Protein AF-A0A7S4UIA7-F1 (afdb_monomer_lite)

pLDDT: mean 85.32, std 12.89, range [36.16, 96.5]

Foldseek 3Di:
DDDDDPDDDPDPDAFAEWAFKDWPPAADEAQAKDWIDIDTPDPPKWKFKDFPPDADDPPRGDTDDGTDIDHAQDWTKMWMWIDDPRHHTYDIDIGIYGHYHDPVVVVVVVVVVVVLVVVLVVLVVVCVVVVQQLVSLLVNLVSCCPPVVNLVSSLVSLVSSCVSPVVPLSSLQVNLVSCCPPVVNNVVSVVSNVD

Secondary structure (DSSP, 8-state):
-------------PPPBPPPPEEESPSEEESS-EEEEEE-SSTTPEEEEESSSSPP-SSSSEEP-S-EEE-SSEEEEEEEEEE-TTSBPPPPEEEEEEEPPPHHHHHHHHHHHHHHHHHHHHHHHHHHH-TT-HHHHHHHHHHIIIII--HHHHHHHHHHHHHH-TT-HHHHHHHHHHHHHTS--HHHHHHHHT-

Structure (mmCIF, N/CA/C/O backbone):
data_AF-A0A7S4UIA7-F1
#
_entry.id   AF-A0A7S4UIA7-F1
#
loop_
_atom_site.group_PDB
_atom_site.id
_atom_site.type_symbol
_atom_site.label_atom_id
_atom_site.label_alt_id
_atom_site.label_comp_id
_atom_site.label_asym_id
_atom_site.label_entity_id
_atom_site.label_seq_id
_atom_site.pdbx_PDB_ins_code
_atom_site.Cartn_x
_atom_site.Cartn_y
_atom_site.Cartn_z
_atom_site.occupancy
_atom_site.B_iso_or_equiv
_atom_site.auth_seq_id
_atom_site.auth_comp_id
_atom_site.auth_asym_id
_atom_site.auth_atom_id
_atom_site.pdbx_PDB_model_num
ATOM 1 N N . TRP A 1 1 ? 60.585 11.575 -58.986 1.00 39.16 1 TRP A N 1
ATOM 2 C CA . TRP A 1 1 ? 60.033 10.839 -57.836 1.00 39.16 1 TRP A CA 1
ATOM 3 C C . TRP A 1 1 ? 58.848 11.613 -57.286 1.00 39.16 1 TRP A C 1
ATOM 5 O O . TRP A 1 1 ? 59.046 12.593 -56.585 1.00 39.16 1 TRP A O 1
ATOM 15 N N . VAL A 1 2 ? 57.629 11.246 -57.687 1.00 36.16 2 VAL A N 1
ATOM 16 C CA . VAL A 1 2 ? 56.399 11.824 -57.124 1.00 36.16 2 VAL A CA 1
ATOM 17 C C . VAL A 1 2 ? 56.038 10.976 -55.909 1.00 36.16 2 VAL A C 1
ATOM 19 O O . VAL A 1 2 ? 55.718 9.799 -56.060 1.00 36.16 2 VAL A O 1
ATOM 22 N N . LEU A 1 3 ? 56.155 11.539 -54.706 1.00 42.88 3 LEU A N 1
ATOM 23 C CA . LEU A 1 3 ? 55.696 10.874 -53.490 1.00 42.88 3 LEU A CA 1
ATOM 24 C C . LEU A 1 3 ? 54.170 10.981 -53.427 1.00 42.88 3 LEU A C 1
ATOM 26 O O . LEU A 1 3 ? 53.601 12.061 -53.296 1.00 42.88 3 LEU A O 1
ATOM 30 N N . SER A 1 4 ? 53.531 9.825 -53.593 1.00 48.09 4 SER A N 1
ATOM 31 C CA . SER A 1 4 ? 52.095 9.611 -53.462 1.00 48.09 4 SER A CA 1
ATOM 32 C C . SER A 1 4 ? 51.660 9.884 -52.023 1.00 48.09 4 SER A C 1
ATOM 34 O O . SER A 1 4 ? 52.113 9.235 -51.080 1.00 48.09 4 SER A O 1
ATOM 36 N N . ASN A 1 5 ? 50.774 10.864 -51.875 1.00 46.12 5 ASN A N 1
ATOM 37 C CA . ASN A 1 5 ? 50.119 11.222 -50.630 1.00 46.12 5 ASN A CA 1
ATOM 38 C C . ASN A 1 5 ? 49.045 10.158 -50.334 1.00 46.12 5 ASN A C 1
ATOM 40 O O . ASN A 1 5 ? 47.977 10.166 -50.947 1.00 46.12 5 ASN A O 1
ATOM 44 N N . ARG A 1 6 ? 49.322 9.200 -49.440 1.00 52.88 6 ARG A N 1
ATOM 45 C CA . ARG A 1 6 ? 48.284 8.294 -48.923 1.00 52.88 6 ARG A CA 1
ATOM 46 C C . ARG A 1 6 ? 47.533 9.005 -47.804 1.00 52.88 6 ARG A C 1
ATOM 48 O O . ARG A 1 6 ? 47.916 8.927 -46.642 1.00 52.88 6 ARG A O 1
ATOM 55 N N . SER A 1 7 ? 46.460 9.696 -48.171 1.00 54.75 7 SER A N 1
ATOM 56 C CA . SER A 1 7 ? 45.445 10.167 -47.232 1.00 54.75 7 SER A CA 1
ATOM 57 C C . SER A 1 7 ? 44.869 8.962 -46.484 1.00 54.75 7 SER A C 1
ATOM 59 O O . SER A 1 7 ? 44.218 8.105 -47.081 1.00 54.75 7 SER A O 1
ATOM 61 N N . GLY A 1 8 ? 45.151 8.866 -45.184 1.00 55.75 8 GLY A N 1
ATOM 62 C CA . GLY A 1 8 ? 44.528 7.881 -44.307 1.00 55.75 8 GLY A CA 1
ATOM 63 C C . GLY A 1 8 ? 43.023 8.126 -44.257 1.00 55.75 8 GLY A C 1
ATOM 64 O O . GLY A 1 8 ? 42.574 9.168 -43.787 1.00 55.75 8 GLY A O 1
ATOM 65 N N . PHE A 1 9 ? 42.244 7.181 -44.776 1.00 62.41 9 PHE A N 1
ATOM 66 C CA . PHE A 1 9 ? 40.793 7.180 -44.652 1.00 62.41 9 PHE A CA 1
ATOM 67 C C . PHE A 1 9 ? 40.446 6.765 -43.219 1.00 62.41 9 PHE A C 1
ATOM 69 O O . PHE A 1 9 ? 40.563 5.593 -42.860 1.00 62.41 9 PHE A O 1
ATOM 76 N N . VAL A 1 10 ? 40.087 7.729 -42.372 1.00 59.53 10 VAL A N 1
ATOM 77 C CA . VAL A 1 10 ? 39.587 7.440 -41.025 1.00 59.53 10 VAL A CA 1
ATOM 78 C C . VAL A 1 10 ? 38.124 7.031 -41.171 1.00 59.53 10 VAL A C 1
ATOM 80 O O . VAL A 1 10 ? 37.257 7.875 -41.388 1.00 59.53 10 VAL A O 1
ATOM 83 N N . VAL A 1 11 ? 37.840 5.729 -41.102 1.00 60.66 11 VAL A N 1
ATOM 84 C CA . VAL A 1 11 ? 36.457 5.247 -41.006 1.00 60.66 11 VAL A CA 1
ATOM 85 C C . VAL A 1 11 ? 35.973 5.581 -39.602 1.00 60.66 11 VAL A C 1
ATOM 87 O O . VAL A 1 11 ? 36.377 4.938 -38.636 1.00 60.66 11 VAL A O 1
ATOM 90 N N . ASN A 1 12 ? 35.128 6.600 -39.474 1.00 61.66 12 ASN A N 1
ATOM 91 C CA . ASN A 1 12 ? 34.455 6.896 -38.215 1.00 61.66 12 ASN A CA 1
ATOM 92 C C . ASN A 1 12 ? 33.347 5.850 -38.008 1.00 61.66 12 ASN A C 1
ATOM 94 O O . ASN A 1 12 ? 32.211 6.027 -38.444 1.00 61.66 12 ASN A O 1
ATOM 98 N N . ILE A 1 13 ? 33.702 4.712 -37.415 1.00 76.50 13 ILE A N 1
ATOM 99 C CA . ILE A 1 13 ? 32.744 3.674 -37.025 1.00 76.50 13 ILE A CA 1
ATOM 100 C C . ILE A 1 13 ? 32.051 4.130 -35.741 1.00 76.50 13 ILE A C 1
ATOM 102 O O . ILE A 1 13 ? 32.689 4.241 -34.695 1.00 76.50 13 ILE A O 1
ATOM 106 N N . LEU A 1 14 ? 30.750 4.420 -35.827 1.00 77.75 14 LEU A N 1
ATOM 107 C CA . LEU A 1 14 ? 29.937 4.720 -34.649 1.00 77.75 14 LEU A CA 1
ATOM 108 C C . LEU A 1 14 ? 29.881 3.489 -33.729 1.00 77.75 14 LEU A C 1
ATOM 110 O O . LEU A 1 14 ? 29.794 2.362 -34.232 1.00 77.75 14 LEU A O 1
ATOM 114 N N . PRO A 1 15 ? 29.919 3.676 -32.398 1.00 86.00 15 PRO A N 1
ATOM 115 C CA . PRO A 1 15 ? 29.777 2.565 -31.474 1.00 86.00 15 PRO A CA 1
ATOM 116 C C . PRO A 1 15 ? 28.389 1.916 -31.624 1.00 86.00 15 PRO A C 1
ATOM 118 O O . PRO A 1 15 ? 27.411 2.601 -31.939 1.00 86.00 15 PRO A O 1
ATOM 121 N N . PRO A 1 16 ? 28.279 0.597 -31.395 1.00 89.56 16 PRO A N 1
ATOM 122 C CA . PRO A 1 16 ? 26.995 -0.095 -31.410 1.00 89.56 16 PRO A CA 1
ATOM 123 C C . PRO A 1 16 ? 26.042 0.474 -30.346 1.00 89.56 16 PRO A C 1
ATOM 125 O O . PRO A 1 16 ? 26.471 0.933 -29.288 1.00 89.56 16 PRO A O 1
ATOM 128 N N . VAL A 1 17 ? 24.739 0.435 -30.626 1.00 93.12 17 VAL A N 1
ATOM 129 C CA . VAL A 1 17 ? 23.687 0.969 -29.744 1.00 93.12 17 VAL A CA 1
ATOM 130 C C . VAL A 1 17 ? 23.149 -0.141 -28.838 1.00 93.12 17 VAL A C 1
ATOM 132 O O . VAL A 1 17 ? 22.961 -1.275 -29.283 1.00 93.12 17 VAL A O 1
ATOM 135 N N . VAL A 1 18 ? 22.914 0.169 -27.563 1.00 94.31 18 VAL A N 1
ATOM 136 C CA . VAL A 1 18 ? 22.271 -0.746 -26.606 1.00 94.31 18 VAL A CA 1
ATOM 137 C C . VAL A 1 18 ? 20.776 -0.860 -26.920 1.00 94.31 18 VAL A C 1
ATOM 139 O O . VAL A 1 18 ? 20.114 0.140 -27.189 1.00 94.31 18 VAL A O 1
ATOM 142 N N . ALA A 1 19 ? 20.227 -2.071 -26.857 1.00 93.75 19 ALA A N 1
ATOM 143 C CA . ALA A 1 19 ? 18.790 -2.303 -26.994 1.00 93.75 19 ALA A CA 1
ATOM 144 C C . ALA A 1 19 ? 17.992 -1.579 -25.894 1.00 93.75 19 ALA A C 1
ATOM 146 O O . ALA A 1 19 ? 18.445 -1.470 -24.754 1.00 93.75 19 ALA A O 1
ATOM 147 N N . HIS A 1 20 ? 16.794 -1.099 -26.227 1.00 93.19 20 HIS A N 1
ATOM 148 C CA . HIS A 1 20 ? 15.927 -0.440 -25.253 1.00 93.19 20 HIS A CA 1
ATOM 149 C C . HIS A 1 20 ? 15.403 -1.434 -24.202 1.00 93.19 20 HIS A C 1
ATOM 151 O O . HIS A 1 20 ? 15.169 -2.604 -24.526 1.00 93.19 20 HIS A O 1
ATOM 157 N N . PRO A 1 21 ? 15.208 -0.999 -22.944 1.00 96.25 21 PRO A N 1
ATOM 158 C CA . PRO A 1 21 ? 14.576 -1.831 -21.930 1.00 96.25 21 PRO A CA 1
ATOM 159 C C . PRO A 1 21 ? 13.140 -2.201 -22.312 1.00 96.25 21 PRO A C 1
ATOM 161 O O . PRO A 1 21 ? 12.387 -1.364 -22.809 1.00 96.25 21 PRO A O 1
ATOM 164 N N . VAL A 1 22 ? 12.748 -3.438 -22.032 1.00 96.44 22 VAL A N 1
ATOM 165 C CA . VAL A 1 22 ? 11.394 -3.958 -22.241 1.00 96.44 22 VAL A CA 1
ATOM 166 C C . VAL A 1 22 ? 10.782 -4.287 -20.888 1.00 96.44 22 VAL A C 1
ATOM 168 O O . VAL A 1 22 ? 11.435 -4.906 -20.044 1.00 96.44 22 VAL A O 1
ATOM 171 N N . PHE A 1 23 ? 9.535 -3.869 -20.688 1.00 96.25 23 PHE A N 1
ATOM 172 C CA . PHE A 1 23 ? 8.787 -4.123 -19.464 1.00 96.25 23 PHE A CA 1
ATOM 173 C C . PHE A 1 23 ? 7.883 -5.350 -19.598 1.00 96.25 23 PHE A C 1
ATOM 175 O O . PHE A 1 23 ? 7.272 -5.567 -20.645 1.00 96.25 23 PHE A O 1
ATOM 182 N N . ASN A 1 24 ? 7.789 -6.137 -18.528 1.00 94.69 24 ASN A N 1
ATOM 183 C CA . ASN A 1 24 ? 6.884 -7.273 -18.424 1.00 94.69 24 ASN A CA 1
ATOM 184 C C . ASN A 1 24 ? 6.253 -7.330 -17.016 1.00 94.69 24 ASN A C 1
ATOM 186 O O . ASN A 1 24 ? 7.011 -7.399 -16.052 1.00 94.69 24 ASN A O 1
ATOM 190 N N . PRO A 1 25 ? 4.918 -7.352 -16.859 1.00 94.00 25 PRO A N 1
ATOM 191 C CA . PRO A 1 25 ? 3.917 -7.221 -17.922 1.00 94.00 25 PRO A CA 1
ATOM 192 C C . PRO A 1 25 ? 4.045 -5.880 -18.668 1.00 94.00 25 PRO A C 1
ATOM 194 O O . PRO A 1 25 ? 4.699 -4.972 -18.158 1.00 94.00 25 PRO A O 1
ATOM 197 N N . PRO A 1 26 ? 3.491 -5.753 -19.887 1.00 92.88 26 PRO A N 1
ATOM 198 C CA . PRO A 1 26 ? 3.439 -4.465 -20.570 1.00 92.88 26 PRO A CA 1
ATOM 199 C C . PRO A 1 26 ? 2.619 -3.459 -19.754 1.00 92.88 26 PRO A C 1
ATOM 201 O O . PRO A 1 26 ? 1.831 -3.837 -18.884 1.00 92.88 26 PRO A O 1
ATOM 204 N N . SER A 1 27 ? 2.798 -2.175 -20.054 1.00 92.44 27 SER A N 1
ATOM 205 C CA . SER A 1 27 ? 2.014 -1.110 -19.436 1.00 92.44 27 SER A CA 1
ATOM 206 C C . SER A 1 27 ? 0.516 -1.308 -19.655 1.00 92.44 27 SER A C 1
ATOM 208 O O . SER A 1 27 ? 0.085 -1.806 -20.698 1.00 92.44 27 SER A O 1
ATOM 210 N N . GLY A 1 28 ? -0.282 -0.894 -18.677 1.00 90.94 28 GLY A N 1
ATOM 211 C CA . GLY A 1 28 ? -1.724 -1.070 -18.723 1.00 90.94 28 GLY A CA 1
ATOM 212 C C . GLY A 1 28 ? -2.400 -0.924 -17.369 1.00 90.94 28 GLY A C 1
ATOM 213 O O . GLY A 1 28 ? -1.788 -0.537 -16.369 1.00 90.94 28 GLY A O 1
ATOM 214 N N . GLU A 1 29 ? -3.685 -1.254 -17.382 1.00 90.50 29 GLU A N 1
ATOM 215 C CA . GLU A 1 29 ? -4.550 -1.271 -16.212 1.00 90.50 29 GLU A CA 1
ATOM 216 C C . GLU A 1 29 ? -4.583 -2.669 -15.595 1.00 90.50 29 GLU A C 1
ATOM 218 O O . GLU A 1 29 ? -4.709 -3.683 -16.288 1.00 90.50 29 GLU A O 1
ATOM 223 N N . PHE A 1 30 ? -4.497 -2.719 -14.273 1.00 87.00 30 PHE A N 1
ATOM 224 C CA . PHE A 1 30 ? -4.492 -3.948 -13.499 1.00 87.00 30 PHE A CA 1
ATOM 225 C C . PHE A 1 30 ? -5.455 -3.822 -12.327 1.00 87.00 30 PHE A C 1
ATOM 227 O O . PHE A 1 30 ? -5.585 -2.767 -11.718 1.00 87.00 30 PHE A O 1
ATOM 234 N N . THR A 1 31 ? -6.115 -4.920 -11.974 1.00 81.81 31 THR A N 1
ATOM 235 C CA . THR A 1 31 ? -7.027 -4.966 -10.821 1.00 81.81 31 THR A CA 1
ATOM 236 C C . THR A 1 31 ? -6.377 -5.554 -9.570 1.00 81.81 31 THR A C 1
ATOM 238 O O . THR A 1 31 ? -7.026 -5.713 -8.545 1.00 81.81 31 THR A O 1
ATOM 241 N N . ASN A 1 32 ? -5.111 -5.960 -9.656 1.00 81.75 32 ASN A N 1
ATOM 242 C CA . ASN A 1 32 ? -4.377 -6.644 -8.597 1.00 81.75 32 ASN A CA 1
ATOM 243 C C . ASN A 1 32 ? -2.956 -6.089 -8.505 1.00 81.75 32 ASN A C 1
ATOM 245 O O . ASN A 1 32 ? -2.477 -5.447 -9.434 1.00 81.75 32 ASN A O 1
ATOM 249 N N . PHE A 1 33 ? -2.274 -6.389 -7.401 1.00 84.75 33 PHE A N 1
ATOM 250 C CA . PHE A 1 33 ? -0.844 -6.138 -7.237 1.00 84.75 33 PHE A CA 1
ATOM 251 C C . PHE A 1 33 ? -0.026 -6.692 -8.418 1.00 84.75 33 PHE A C 1
ATOM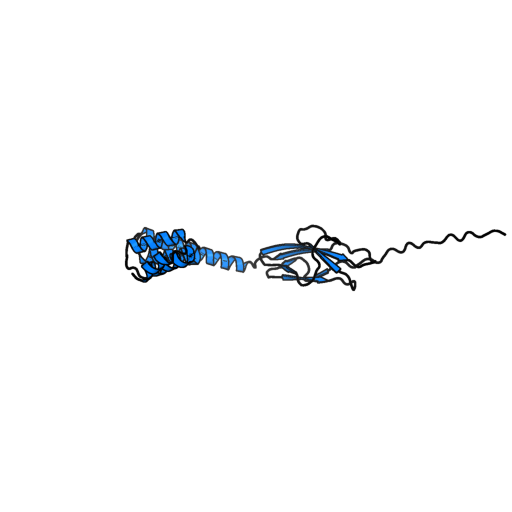 253 O O . PHE A 1 33 ? -0.233 -7.835 -8.837 1.00 84.75 33 PHE A O 1
ATOM 260 N N . VAL A 1 34 ? 0.928 -5.900 -8.918 1.00 92.06 34 VAL A N 1
ATOM 261 C CA . VAL A 1 34 ? 1.765 -6.260 -10.072 1.00 92.06 34 VAL A CA 1
ATOM 262 C C . VAL A 1 34 ? 3.239 -6.175 -9.712 1.00 92.06 34 VAL A C 1
ATOM 264 O O . VAL A 1 34 ? 3.704 -5.172 -9.183 1.00 92.06 34 VAL A O 1
ATOM 267 N N . ASN A 1 35 ? 3.995 -7.209 -10.078 1.00 92.75 35 ASN A N 1
ATOM 268 C CA . ASN A 1 35 ? 5.452 -7.150 -10.120 1.00 92.75 35 ASN A CA 1
ATOM 269 C C . ASN A 1 35 ? 5.899 -6.837 -11.546 1.00 92.75 35 ASN A C 1
ATOM 271 O O . ASN A 1 35 ? 5.676 -7.637 -12.456 1.00 92.75 35 ASN A O 1
ATOM 275 N N . VAL A 1 36 ? 6.547 -5.690 -11.727 1.00 94.44 36 VAL A N 1
ATOM 276 C CA . VAL A 1 36 ? 7.088 -5.260 -13.016 1.00 94.44 36 VAL A CA 1
ATOM 277 C C . VAL A 1 36 ? 8.537 -5.709 -13.141 1.00 94.44 36 VAL A C 1
ATOM 279 O O . VAL A 1 36 ? 9.385 -5.400 -12.304 1.00 94.44 36 VAL A O 1
ATOM 282 N N . TYR A 1 37 ? 8.829 -6.416 -14.223 1.00 95.38 37 TYR A N 1
ATOM 283 C CA . TYR A 1 37 ? 10.157 -6.862 -14.605 1.00 95.38 37 TYR A CA 1
ATOM 284 C C . TYR A 1 37 ? 10.674 -6.012 -15.761 1.00 95.38 37 TYR A C 1
ATOM 286 O O . TYR A 1 37 ? 9.939 -5.726 -16.705 1.00 95.38 37 TYR A O 1
ATOM 294 N N . ILE A 1 38 ? 11.954 -5.646 -15.713 1.00 95.31 38 ILE A N 1
ATOM 295 C CA . ILE A 1 38 ? 12.632 -4.927 -16.795 1.00 95.31 38 ILE A CA 1
ATOM 296 C C . ILE A 1 38 ? 13.739 -5.812 -17.359 1.00 95.31 38 ILE A C 1
ATOM 298 O O . ILE A 1 38 ? 14.548 -6.368 -16.616 1.00 95.31 38 ILE A O 1
ATOM 302 N N . GLN A 1 39 ? 13.778 -5.953 -18.680 1.00 94.00 39 GLN A N 1
ATOM 303 C CA . GLN A 1 39 ? 14.769 -6.762 -19.382 1.00 94.00 39 GLN A CA 1
ATOM 304 C C . GLN A 1 39 ? 15.436 -5.957 -20.494 1.00 94.00 39 GLN A C 1
ATOM 306 O O . GLN A 1 39 ? 14.836 -5.065 -21.083 1.00 94.00 39 GLN A O 1
ATOM 311 N N . CYS A 1 40 ? 16.687 -6.285 -20.796 1.00 93.56 40 CYS A N 1
ATOM 312 C CA . CYS A 1 40 ? 17.421 -5.742 -21.931 1.00 93.56 40 CYS A CA 1
ATOM 313 C C . CYS A 1 40 ? 18.080 -6.908 -22.668 1.00 93.56 40 CYS A C 1
ATOM 315 O O . CYS A 1 40 ? 18.719 -7.754 -22.043 1.00 93.56 40 CYS A O 1
ATOM 317 N N . SER A 1 41 ? 17.932 -6.959 -23.992 1.00 94.06 41 SER A N 1
ATOM 318 C CA . SER A 1 41 ? 18.504 -8.033 -24.813 1.00 94.06 41 SER A CA 1
ATOM 319 C C . SER A 1 41 ? 20.007 -7.875 -25.060 1.00 94.06 41 SER A C 1
ATOM 321 O O . SER A 1 41 ? 20.646 -8.818 -25.518 1.00 94.06 41 SER A O 1
ATOM 323 N N . THR A 1 42 ? 20.592 -6.708 -24.754 1.00 93.19 42 THR A N 1
ATOM 324 C CA . THR A 1 42 ? 22.039 -6.483 -24.875 1.00 93.19 42 THR A CA 1
ATOM 325 C C . THR A 1 42 ? 22.770 -7.082 -23.669 1.00 93.19 42 THR A C 1
ATOM 327 O O . THR A 1 42 ? 22.592 -6.596 -22.553 1.00 93.19 42 THR A O 1
ATOM 330 N N . PRO A 1 43 ? 23.639 -8.094 -23.848 1.00 91.62 43 PRO A N 1
ATOM 331 C CA . PRO A 1 43 ? 24.347 -8.709 -22.731 1.00 91.62 43 PRO A CA 1
ATOM 332 C C . PRO A 1 43 ? 25.286 -7.730 -22.017 1.00 91.62 43 PRO A C 1
ATOM 334 O O . PRO A 1 43 ? 25.937 -6.891 -22.652 1.00 91.62 43 PRO A O 1
ATOM 337 N N . ASN A 1 44 ? 25.415 -7.900 -20.698 1.00 90.81 44 ASN A N 1
ATOM 338 C CA . ASN A 1 44 ? 26.244 -7.070 -19.814 1.00 90.81 44 ASN A CA 1
ATOM 339 C C . ASN A 1 44 ? 25.851 -5.582 -19.797 1.00 90.81 44 ASN A C 1
ATOM 341 O O . ASN A 1 44 ? 26.699 -4.726 -19.550 1.00 90.81 44 ASN A O 1
ATOM 345 N N . SER A 1 45 ? 24.588 -5.258 -20.092 1.00 93.12 45 SER A N 1
ATOM 346 C CA . SER A 1 45 ? 24.064 -3.905 -19.908 1.00 93.12 45 SER A CA 1
ATOM 347 C C . SER A 1 45 ? 23.536 -3.699 -18.489 1.00 93.12 45 SER A C 1
ATOM 349 O O . SER A 1 45 ? 22.859 -4.574 -17.948 1.00 93.12 45 SER A O 1
ATOM 351 N N . THR A 1 46 ? 23.751 -2.511 -17.941 1.00 94.75 46 THR A N 1
ATOM 352 C CA . THR A 1 46 ? 23.126 -2.047 -16.702 1.00 94.75 46 THR A CA 1
ATOM 353 C C . THR A 1 46 ? 21.856 -1.282 -17.040 1.00 94.75 46 THR A C 1
ATOM 355 O O . THR A 1 46 ? 21.893 -0.343 -17.833 1.00 94.75 46 THR A O 1
ATOM 358 N N . ILE A 1 47 ? 20.733 -1.651 -16.430 1.00 95.88 47 ILE A N 1
ATOM 359 C CA . ILE A 1 47 ? 19.460 -0.940 -16.585 1.00 95.88 47 ILE A CA 1
ATOM 360 C C . ILE A 1 47 ? 19.288 -0.002 -15.392 1.00 95.88 47 ILE A C 1
ATOM 362 O O . ILE A 1 47 ? 19.439 -0.428 -14.245 1.00 95.88 47 ILE A O 1
ATOM 366 N N . ARG A 1 48 ? 18.956 1.264 -15.651 1.00 95.56 48 ARG A N 1
ATOM 367 C CA . ARG A 1 48 ? 18.553 2.228 -14.622 1.00 95.56 48 ARG A CA 1
ATOM 368 C C . ARG A 1 48 ? 17.142 2.715 -14.895 1.00 95.56 48 ARG A C 1
ATOM 370 O O . ARG A 1 48 ? 16.756 2.852 -16.056 1.00 95.56 48 ARG A O 1
ATOM 377 N N . PHE A 1 49 ? 16.385 2.963 -13.836 1.00 95.31 49 PHE A N 1
ATOM 378 C CA . PHE A 1 49 ? 14.998 3.385 -13.923 1.00 95.31 49 PHE A CA 1
ATOM 379 C C . PHE A 1 49 ? 14.663 4.488 -12.920 1.00 95.31 49 PHE A C 1
ATOM 381 O O . PHE A 1 49 ? 15.355 4.678 -11.919 1.00 95.31 49 PHE A O 1
ATOM 388 N N . THR A 1 50 ? 13.585 5.204 -13.193 1.00 95.12 50 THR A N 1
ATOM 389 C CA . THR A 1 50 ? 13.025 6.266 -12.356 1.00 95.12 50 THR A CA 1
ATOM 390 C C . THR A 1 50 ? 11.510 6.121 -12.306 1.00 95.12 50 THR A C 1
ATOM 392 O O . THR A 1 50 ? 10.889 5.593 -13.230 1.00 95.12 50 THR A O 1
ATOM 395 N N . THR A 1 51 ? 10.916 6.582 -11.208 1.00 91.31 51 THR A N 1
ATOM 396 C CA . THR A 1 51 ? 9.459 6.590 -10.993 1.00 91.31 51 THR A CA 1
ATOM 397 C C . THR A 1 51 ? 8.901 7.997 -10.770 1.00 91.31 51 THR A C 1
ATOM 399 O O . THR A 1 51 ? 7.704 8.165 -10.580 1.00 91.31 51 THR A O 1
ATOM 402 N N . ASP A 1 52 ? 9.764 9.014 -10.780 1.00 86.12 52 ASP A N 1
ATOM 403 C CA . ASP A 1 52 ? 9.431 10.430 -10.577 1.00 86.12 52 ASP A CA 1
ATOM 404 C C . ASP A 1 52 ? 9.089 11.163 -11.891 1.00 86.12 52 ASP A C 1
ATOM 406 O O . ASP A 1 52 ? 8.878 12.374 -11.897 1.00 86.12 52 ASP A O 1
ATOM 410 N N . GLY A 1 53 ? 9.058 10.438 -13.016 1.00 83.31 53 GLY A N 1
ATOM 411 C CA . GLY A 1 53 ? 8.791 10.980 -14.350 1.00 83.31 53 GLY A CA 1
ATOM 412 C C . GLY A 1 53 ? 9.995 11.631 -15.041 1.00 83.31 53 GLY A C 1
ATOM 413 O O . GLY A 1 53 ? 9.875 12.054 -16.190 1.00 83.31 53 GLY A O 1
ATOM 414 N N . SER A 1 54 ? 11.164 11.692 -14.400 1.00 90.25 54 SER A N 1
ATOM 415 C CA . SER A 1 54 ? 12.385 12.232 -15.012 1.00 90.25 54 SER A CA 1
ATOM 416 C C . SER A 1 54 ? 13.176 11.147 -15.762 1.00 90.25 54 SER A C 1
ATOM 418 O O . SER A 1 54 ? 13.206 10.001 -15.316 1.00 90.25 54 SER A O 1
ATOM 420 N N . PRO A 1 55 ? 13.828 11.434 -16.905 1.00 89.50 55 PRO A N 1
ATOM 421 C CA . PRO A 1 55 ? 14.522 10.403 -17.676 1.00 89.50 55 PRO A CA 1
ATOM 422 C C . PRO A 1 55 ? 15.787 9.896 -16.951 1.00 89.50 55 PRO A C 1
ATOM 424 O O . PRO A 1 55 ? 16.600 10.711 -16.503 1.00 89.50 55 PRO A O 1
ATOM 427 N N . PRO A 1 56 ? 16.019 8.572 -16.874 1.00 93.00 56 PRO A N 1
ATOM 428 C CA . PRO A 1 56 ? 17.219 8.023 -16.248 1.00 93.00 56 PRO A CA 1
ATOM 429 C C . PRO A 1 56 ? 18.492 8.331 -17.056 1.00 93.00 56 PRO A C 1
ATOM 431 O O . PRO A 1 56 ? 18.504 8.305 -18.293 1.00 93.00 56 PRO A O 1
ATOM 434 N N . SER A 1 57 ? 19.590 8.580 -16.339 1.00 91.00 57 SER A N 1
ATOM 435 C CA . SER A 1 57 ? 20.934 8.829 -16.882 1.00 91.00 57 SER A CA 1
ATOM 436 C C . SER A 1 57 ? 21.973 7.927 -16.204 1.00 91.00 57 SER A C 1
ATOM 438 O O . SER A 1 57 ? 21.648 7.206 -15.259 1.00 91.00 57 SER A O 1
ATOM 440 N N . ASP A 1 58 ? 23.235 7.983 -16.640 1.00 84.94 58 ASP A N 1
ATOM 441 C CA . ASP A 1 58 ? 24.331 7.216 -16.022 1.00 84.94 58 ASP A CA 1
ATOM 442 C C . ASP A 1 58 ? 24.461 7.465 -14.509 1.00 84.94 58 ASP A C 1
ATOM 444 O O . ASP A 1 58 ? 24.857 6.572 -13.761 1.00 84.94 58 ASP A O 1
ATOM 448 N N . PHE A 1 59 ? 24.063 8.656 -14.047 1.00 85.69 59 PHE A N 1
ATOM 449 C CA . PHE A 1 59 ? 24.161 9.075 -12.646 1.00 85.69 59 PHE A CA 1
ATOM 450 C C . PHE A 1 59 ? 22.799 9.329 -11.985 1.00 85.69 59 PHE A C 1
ATOM 452 O O . PHE A 1 59 ? 22.714 9.353 -10.762 1.00 85.69 59 PHE A O 1
ATOM 459 N N . HIS A 1 60 ? 21.711 9.425 -12.758 1.00 87.44 60 HIS A N 1
ATOM 460 C CA . HIS A 1 60 ? 20.352 9.675 -12.261 1.00 87.44 60 HIS A CA 1
ATOM 461 C C . HIS A 1 60 ? 19.409 8.473 -12.418 1.00 87.44 60 HIS A C 1
ATOM 463 O O . HIS A 1 60 ? 19.320 7.892 -13.501 1.00 87.44 60 HIS A O 1
ATOM 469 N N . GLY A 1 61 ? 18.725 8.092 -11.339 1.00 90.25 61 GLY A N 1
ATOM 470 C CA . GLY A 1 61 ? 17.854 6.912 -11.266 1.00 90.25 61 GLY A CA 1
ATOM 471 C C . GLY A 1 61 ? 18.425 5.752 -10.446 1.00 90.25 61 GLY A C 1
ATOM 472 O O . GLY A 1 61 ? 19.569 5.785 -9.991 1.00 90.25 61 GLY A O 1
ATOM 473 N N . SER A 1 62 ? 17.613 4.719 -10.254 1.00 93.00 62 SER A N 1
ATOM 474 C CA . SER A 1 62 ? 17.942 3.505 -9.503 1.00 93.00 62 SER A CA 1
ATOM 475 C C . SER A 1 62 ? 18.384 2.396 -10.448 1.00 93.00 62 SER A C 1
ATOM 477 O O . SER A 1 62 ? 17.792 2.201 -11.506 1.00 93.00 62 SER A O 1
ATOM 479 N N . THR A 1 63 ? 19.412 1.635 -10.078 1.00 94.75 63 THR A N 1
ATOM 480 C CA . THR A 1 63 ? 19.809 0.451 -10.852 1.00 94.75 63 THR A CA 1
ATOM 481 C C . THR A 1 63 ? 18.786 -0.662 -10.645 1.00 94.75 63 THR A C 1
ATOM 483 O O . THR A 1 63 ? 18.431 -0.979 -9.512 1.00 94.75 63 THR A O 1
ATOM 486 N N . TYR A 1 64 ? 18.322 -1.272 -11.731 1.00 94.19 64 TYR A N 1
ATOM 487 C CA . TYR A 1 64 ? 17.393 -2.394 -11.671 1.00 94.19 64 TYR A CA 1
ATOM 488 C C . TYR A 1 64 ? 18.089 -3.642 -11.105 1.00 94.19 64 TYR A C 1
ATOM 490 O O . TYR A 1 64 ? 19.068 -4.122 -11.676 1.00 94.19 64 TYR A O 1
ATOM 498 N N . GLN A 1 65 ? 17.592 -4.150 -9.973 1.00 92.31 65 GLN A N 1
ATOM 499 C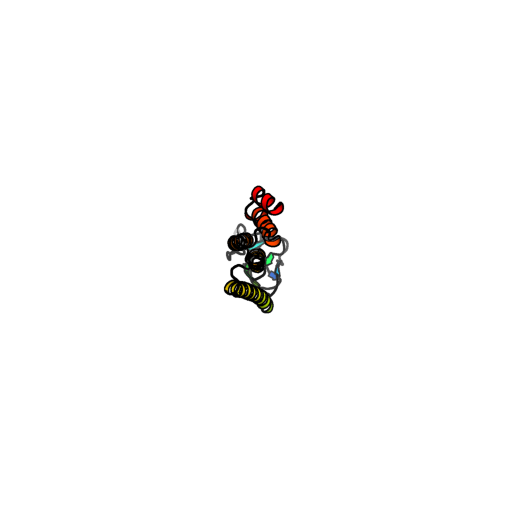 CA . GLN A 1 65 ? 18.154 -5.307 -9.253 1.00 92.31 65 GLN A CA 1
ATOM 500 C C . GLN A 1 65 ? 17.134 -6.430 -9.003 1.00 92.31 65 GLN A C 1
ATOM 502 O O . GLN A 1 65 ? 17.504 -7.507 -8.543 1.00 92.31 65 GLN A O 1
ATOM 507 N N . GLY A 1 66 ? 15.856 -6.203 -9.304 1.00 91.56 66 GLY A N 1
ATOM 508 C CA . GLY A 1 66 ? 14.776 -7.141 -9.020 1.00 91.56 66 GLY A CA 1
ATOM 509 C C . GLY A 1 66 ? 13.414 -6.577 -9.425 1.00 91.56 66 GLY A C 1
ATOM 510 O O . GLY A 1 66 ? 13.353 -5.438 -9.889 1.00 91.56 66 GLY A O 1
ATOM 511 N N . PRO A 1 67 ? 12.335 -7.364 -9.272 1.00 93.00 67 PRO A N 1
ATOM 512 C CA . PRO A 1 67 ? 10.988 -6.932 -9.631 1.00 93.00 67 PRO A CA 1
ATOM 513 C C . PRO A 1 67 ? 10.591 -5.659 -8.881 1.00 93.00 67 PRO A C 1
ATOM 515 O O . PRO A 1 67 ? 10.856 -5.528 -7.686 1.00 93.00 67 PRO A O 1
ATOM 518 N N . ILE A 1 68 ? 9.933 -4.743 -9.588 1.00 91.44 68 ILE A N 1
ATOM 519 C CA . ILE A 1 68 ? 9.407 -3.499 -9.029 1.00 91.44 68 ILE A CA 1
ATOM 520 C C . ILE A 1 68 ? 7.949 -3.747 -8.620 1.00 91.44 68 ILE A C 1
ATOM 522 O O . ILE A 1 68 ? 7.116 -3.978 -9.502 1.00 91.44 68 ILE A O 1
ATOM 526 N N . PRO A 1 69 ? 7.623 -3.726 -7.316 1.00 89.88 69 PRO A N 1
ATOM 527 C CA . PRO A 1 69 ? 6.253 -3.899 -6.856 1.00 89.88 69 PRO A CA 1
ATOM 528 C C . PRO A 1 69 ? 5.425 -2.639 -7.139 1.00 89.88 69 PRO A C 1
ATOM 530 O O . PRO A 1 69 ? 5.799 -1.537 -6.738 1.00 89.88 69 PRO A O 1
ATOM 533 N N . VAL A 1 70 ? 4.276 -2.804 -7.792 1.00 88.62 70 VAL A N 1
ATOM 534 C CA . VAL A 1 70 ? 3.254 -1.766 -7.964 1.00 88.62 70 VAL A CA 1
ATOM 535 C C . VAL A 1 70 ? 2.036 -2.164 -7.132 1.00 88.62 70 VAL A C 1
ATOM 537 O O . VAL A 1 70 ? 1.394 -3.191 -7.371 1.00 88.62 70 VAL A O 1
ATOM 540 N N . HIS A 1 71 ? 1.757 -1.365 -6.102 1.00 82.38 71 HIS A N 1
ATOM 541 C CA . HIS A 1 71 ? 0.703 -1.626 -5.122 1.00 82.38 71 HIS A CA 1
ATOM 542 C C . HIS A 1 71 ? -0.686 -1.206 -5.628 1.00 82.38 71 HIS A C 1
ATOM 544 O O . HIS A 1 71 ? -0.814 -0.423 -6.567 1.00 82.38 71 HIS A O 1
ATOM 550 N N . SER A 1 72 ? -1.738 -1.722 -4.990 1.00 76.06 72 SER A N 1
ATOM 551 C CA . SER A 1 72 ? -3.129 -1.359 -5.287 1.00 76.06 72 SER A CA 1
ATOM 552 C C . SER A 1 72 ? -3.400 0.135 -5.097 1.00 76.06 72 SER A C 1
ATOM 554 O O . SER A 1 72 ? -2.834 0.744 -4.192 1.00 76.06 72 SER A O 1
ATOM 556 N N . GLN A 1 73 ? -4.315 0.695 -5.896 1.00 72.38 73 GLN A N 1
ATOM 557 C CA . GLN A 1 7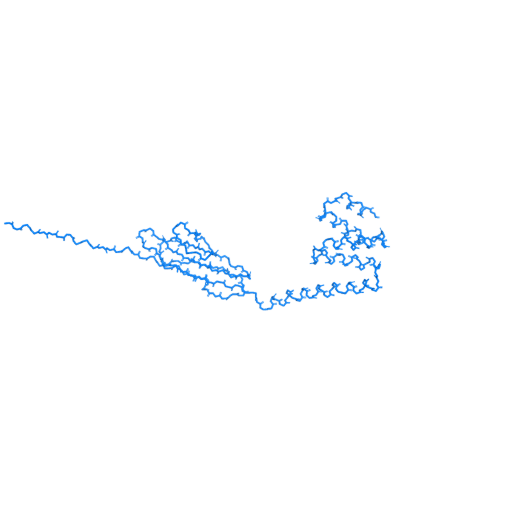3 ? -4.688 2.118 -5.889 1.00 72.38 73 GLN A CA 1
ATOM 558 C C . GLN A 1 73 ? -3.509 3.053 -6.171 1.00 72.38 73 GLN A C 1
ATOM 560 O O . GLN A 1 73 ? -3.337 4.072 -5.505 1.00 72.38 73 GLN A O 1
ATOM 565 N N . SER A 1 74 ? -2.684 2.704 -7.157 1.00 79.25 74 SER A N 1
ATOM 566 C CA . SER A 1 74 ? -1.556 3.539 -7.561 1.00 79.25 74 SER A CA 1
ATOM 567 C C . SER A 1 74 ? -1.502 3.725 -9.073 1.00 79.25 74 SER A C 1
ATOM 569 O O . SER A 1 74 ? -1.864 2.835 -9.842 1.00 79.25 74 SER A O 1
ATOM 571 N N . ASN A 1 75 ? -1.044 4.906 -9.483 1.00 88.44 75 ASN A N 1
ATOM 572 C CA . ASN A 1 75 ? -0.609 5.191 -10.841 1.00 88.44 75 ASN A CA 1
ATOM 573 C C . ASN A 1 75 ? 0.903 5.426 -10.783 1.00 88.44 75 ASN A C 1
ATOM 575 O O . ASN A 1 75 ? 1.362 6.349 -10.108 1.00 88.44 75 ASN A O 1
ATOM 579 N N . VAL A 1 76 ? 1.674 4.557 -11.433 1.00 90.31 76 VAL A N 1
ATOM 580 C CA . VAL A 1 76 ? 3.138 4.624 -11.439 1.00 90.31 76 VAL A CA 1
ATOM 581 C C . VAL A 1 76 ? 3.625 4.656 -12.877 1.00 90.31 76 VAL A C 1
ATOM 583 O O . VAL A 1 76 ? 3.353 3.752 -13.665 1.00 90.31 76 VAL A O 1
ATOM 586 N N . THR A 1 77 ? 4.395 5.689 -13.211 1.00 94.06 77 THR A N 1
ATOM 587 C CA . THR A 1 77 ? 5.129 5.759 -14.477 1.00 94.06 77 THR A CA 1
ATOM 588 C C . THR A 1 77 ? 6.572 5.360 -14.230 1.00 94.06 77 THR A C 1
ATOM 590 O O . THR A 1 77 ? 7.267 6.013 -13.456 1.00 94.06 77 THR A O 1
ATOM 593 N N . ILE A 1 78 ? 7.030 4.303 -14.894 1.00 94.69 78 ILE A N 1
ATOM 594 C CA . ILE A 1 78 ? 8.409 3.828 -14.819 1.00 94.69 78 ILE A CA 1
ATOM 595 C C . ILE A 1 78 ? 9.111 4.194 -16.122 1.00 94.69 78 ILE A C 1
ATOM 597 O O . ILE A 1 78 ? 8.716 3.741 -17.197 1.00 94.69 78 ILE A O 1
ATOM 601 N N . LEU A 1 79 ? 10.166 5.000 -16.026 1.00 96.12 79 LEU A N 1
ATOM 602 C CA . LEU A 1 79 ? 11.071 5.271 -17.139 1.00 96.12 79 LEU A CA 1
ATOM 603 C C . LEU A 1 79 ? 12.334 4.439 -16.955 1.00 96.12 79 LEU A C 1
ATOM 605 O O . LEU A 1 79 ? 12.882 4.402 -15.860 1.00 96.12 79 LEU A O 1
ATOM 609 N N . ALA A 1 80 ? 12.815 3.779 -18.005 1.00 95.94 80 ALA A N 1
ATOM 610 C CA . ALA A 1 80 ? 13.995 2.924 -17.950 1.00 95.94 80 ALA A CA 1
ATOM 611 C C . ALA A 1 80 ? 14.942 3.188 -19.121 1.00 95.94 80 ALA A C 1
ATOM 613 O O . ALA A 1 80 ? 14.513 3.410 -20.251 1.00 95.94 80 ALA A O 1
ATOM 614 N N . ARG A 1 81 ? 16.248 3.107 -18.856 1.00 96.50 81 ARG A N 1
ATOM 615 C CA . ARG A 1 81 ? 17.309 3.190 -19.865 1.00 96.50 81 ARG A CA 1
ATOM 616 C C . ARG A 1 81 ? 18.422 2.194 -19.557 1.00 96.50 81 ARG A C 1
ATOM 618 O O . ARG A 1 81 ? 18.813 2.020 -18.404 1.00 96.50 81 ARG A O 1
ATOM 625 N N . ALA A 1 82 ? 18.925 1.533 -20.593 1.00 95.94 82 ALA A N 1
ATOM 626 C CA . ALA A 1 82 ? 20.043 0.598 -20.523 1.00 95.94 82 ALA A CA 1
ATOM 627 C C . ALA A 1 82 ? 21.356 1.228 -21.013 1.00 95.94 82 ALA A C 1
ATOM 629 O O . ALA A 1 82 ? 21.388 1.928 -22.034 1.00 95.94 82 ALA A O 1
ATOM 630 N N . PHE A 1 83 ? 22.436 0.909 -20.300 1.00 93.56 83 PHE A N 1
ATOM 631 C CA . PHE A 1 83 ? 23.789 1.424 -20.485 1.00 93.56 83 PHE A CA 1
ATOM 632 C C . PHE A 1 83 ? 24.786 0.274 -20.595 1.00 93.56 83 PHE A C 1
ATOM 634 O O . PHE A 1 83 ? 24.670 -0.732 -19.893 1.00 93.56 83 PHE A O 1
ATOM 641 N N . ARG A 1 84 ? 25.795 0.419 -21.455 1.00 93.88 84 ARG A N 1
ATOM 642 C CA . ARG A 1 84 ? 26.893 -0.543 -21.579 1.00 93.88 84 ARG A CA 1
ATOM 643 C C . ARG A 1 84 ? 28.180 0.195 -21.954 1.00 93.88 84 ARG A C 1
ATOM 645 O O . ARG A 1 84 ? 28.159 0.967 -22.911 1.00 93.88 84 ARG A O 1
ATOM 652 N N . PRO A 1 85 ? 29.306 -0.046 -21.263 1.00 90.62 85 PRO A N 1
ATOM 653 C CA . PRO A 1 85 ? 30.577 0.575 -21.623 1.00 90.62 85 PRO A CA 1
ATOM 654 C C . PRO A 1 85 ? 30.970 0.299 -23.083 1.00 90.62 85 PRO A C 1
ATOM 656 O O . PRO A 1 85 ? 30.882 -0.838 -23.558 1.00 90.62 85 PRO A O 1
ATOM 659 N N . GLY A 1 86 ? 31.397 1.348 -23.792 1.00 87.81 86 GLY A N 1
ATOM 660 C CA . GLY A 1 86 ? 31.799 1.287 -25.203 1.00 87.81 86 GLY A CA 1
ATOM 661 C C . GLY A 1 86 ? 30.646 1.242 -26.214 1.00 87.81 86 GLY A C 1
ATOM 662 O O . GLY A 1 86 ? 30.902 1.037 -27.398 1.00 87.81 86 GLY A O 1
ATOM 663 N N . TYR A 1 87 ? 29.397 1.391 -25.765 1.00 92.00 87 TYR A N 1
ATOM 664 C CA . TYR A 1 87 ? 28.200 1.428 -26.609 1.00 92.00 87 TYR A CA 1
ATOM 665 C C . TYR A 1 87 ? 27.508 2.784 -26.461 1.00 92.00 87 TYR A C 1
ATOM 667 O O . TYR A 1 87 ? 27.631 3.443 -25.428 1.00 92.00 87 TYR A O 1
ATOM 675 N N . THR A 1 88 ? 26.729 3.176 -27.466 1.00 93.38 88 THR A N 1
ATOM 676 C CA . THR A 1 88 ? 25.764 4.268 -27.304 1.00 93.38 88 THR A CA 1
ATOM 677 C C . THR A 1 88 ? 24.592 3.774 -26.459 1.00 93.38 88 THR A C 1
ATOM 679 O O . THR A 1 88 ? 24.016 2.724 -26.749 1.00 93.38 88 THR A O 1
ATOM 682 N N . SER A 1 89 ? 24.236 4.522 -25.413 1.00 92.75 89 SER A N 1
ATOM 683 C CA . SER A 1 89 ? 23.106 4.217 -24.529 1.00 92.75 89 SER A CA 1
ATOM 684 C C . SER A 1 89 ? 21.801 4.079 -25.309 1.00 92.75 89 SER A C 1
ATOM 686 O O . SER A 1 89 ? 21.563 4.814 -26.265 1.00 92.75 89 SER A O 1
ATOM 688 N N . SER A 1 90 ? 20.939 3.172 -24.859 1.00 94.75 90 SER A N 1
ATOM 689 C CA . SER A 1 90 ? 19.611 2.957 -25.451 1.00 94.75 90 SER A CA 1
ATOM 690 C C . SER A 1 90 ? 18.717 4.200 -25.386 1.00 94.75 90 SER A C 1
ATOM 692 O O . SER A 1 90 ? 19.032 5.153 -24.670 1.00 94.75 90 SER A O 1
ATOM 694 N N . ASP A 1 91 ? 17.587 4.187 -26.088 1.00 94.00 91 ASP A N 1
ATOM 695 C CA . ASP A 1 91 ? 16.508 5.154 -25.869 1.00 94.00 91 ASP A CA 1
ATOM 696 C C . ASP A 1 91 ? 15.822 4.933 -24.507 1.00 94.00 91 ASP A C 1
ATOM 698 O O . ASP A 1 91 ? 15.976 3.886 -23.872 1.00 94.00 91 ASP A O 1
ATOM 702 N N . VAL A 1 92 ? 15.077 5.936 -24.033 1.00 94.94 92 VAL A N 1
ATOM 703 C CA . VAL A 1 92 ? 14.290 5.820 -22.796 1.00 94.94 92 VAL A CA 1
ATOM 704 C C . VAL A 1 92 ? 12.982 5.094 -23.103 1.00 94.94 92 VAL A C 1
ATOM 706 O O . VAL A 1 92 ? 12.175 5.579 -23.893 1.00 94.94 92 VAL A O 1
ATOM 709 N N . SER A 1 93 ? 12.753 3.965 -22.439 1.00 95.75 93 SER A N 1
ATOM 710 C CA . SER A 1 93 ? 11.471 3.261 -22.455 1.00 95.75 93 SER A CA 1
ATOM 711 C C . SER A 1 93 ? 10.581 3.771 -21.326 1.00 95.75 93 SER A C 1
ATOM 713 O O . SER A 1 93 ? 11.057 3.954 -20.207 1.00 95.75 93 SER A O 1
ATOM 715 N N . ALA A 1 94 ? 9.289 3.947 -21.595 1.00 94.94 94 ALA A N 1
ATOM 716 C CA . ALA A 1 94 ? 8.295 4.363 -20.609 1.00 94.94 94 ALA A CA 1
ATOM 717 C C . ALA A 1 94 ? 7.199 3.302 -20.466 1.00 94.94 94 ALA A C 1
ATOM 719 O O . ALA A 1 94 ? 6.730 2.770 -21.470 1.00 94.94 94 ALA A O 1
ATOM 720 N N . ALA A 1 95 ? 6.778 3.025 -19.234 1.00 93.94 95 ALA A N 1
ATOM 721 C CA . ALA A 1 95 ? 5.630 2.175 -18.948 1.00 93.94 95 ALA A CA 1
ATOM 722 C C . ALA A 1 95 ? 4.782 2.765 -17.819 1.00 93.94 95 ALA A C 1
ATOM 724 O O . ALA A 1 95 ? 5.289 3.058 -16.737 1.00 93.94 95 ALA A O 1
ATOM 725 N N . ASN A 1 96 ? 3.487 2.923 -18.079 1.00 93.19 96 ASN A N 1
ATOM 726 C CA . ASN A 1 96 ? 2.486 3.349 -17.111 1.00 93.19 96 ASN A CA 1
ATOM 727 C C . ASN A 1 96 ? 1.728 2.138 -16.552 1.00 93.19 96 ASN A C 1
ATOM 729 O O . ASN A 1 96 ? 1.194 1.324 -17.304 1.00 93.19 96 ASN A O 1
ATOM 733 N N . TYR A 1 97 ? 1.669 2.039 -15.230 1.00 91.88 97 TYR A N 1
ATOM 734 C CA . TYR A 1 97 ? 0.905 1.019 -14.524 1.00 91.88 97 TYR A CA 1
ATOM 735 C C . TYR A 1 97 ? -0.152 1.702 -13.686 1.00 91.88 97 TYR A C 1
ATOM 737 O O . TYR A 1 97 ? 0.169 2.506 -12.810 1.00 91.88 97 TYR A O 1
ATOM 745 N N . GLU A 1 98 ? -1.401 1.364 -13.958 1.00 90.06 98 GLU A N 1
ATOM 746 C CA . GLU A 1 98 ? -2.528 1.816 -13.164 1.00 90.06 98 GLU A CA 1
ATOM 747 C C . GLU A 1 98 ? -3.150 0.607 -12.483 1.00 90.06 98 GLU A C 1
ATOM 749 O O . GLU A 1 98 ? -3.668 -0.291 -13.144 1.00 90.06 98 GLU A O 1
ATOM 754 N N . VAL A 1 99 ? -3.054 0.552 -11.156 1.00 88.31 99 VAL A N 1
ATOM 755 C CA . VAL A 1 99 ? -3.659 -0.527 -10.377 1.00 88.31 99 VAL A CA 1
ATOM 756 C C . VAL A 1 99 ? -4.936 -0.010 -9.736 1.00 88.31 99 VAL A C 1
ATOM 758 O O . VAL A 1 99 ? -4.900 0.624 -8.678 1.00 88.31 99 VAL A O 1
ATOM 761 N N . ILE A 1 100 ? -6.067 -0.287 -10.375 1.00 82.38 100 ILE A N 1
ATOM 762 C CA . ILE A 1 100 ? -7.397 0.046 -9.866 1.00 82.38 100 ILE A CA 1
ATOM 763 C C . ILE A 1 100 ? -7.903 -1.060 -8.941 1.00 82.38 100 ILE A C 1
ATOM 765 O O . ILE A 1 100 ? -7.568 -2.232 -9.092 1.00 82.38 100 ILE A O 1
ATOM 769 N N . LEU A 1 101 ? -8.723 -0.700 -7.957 1.00 70.12 101 LEU A N 1
ATOM 770 C CA . LEU A 1 101 ? -9.438 -1.713 -7.187 1.00 70.12 101 LEU A CA 1
ATOM 771 C C . LEU A 1 101 ? -10.492 -2.378 -8.079 1.00 70.12 101 LEU A C 1
ATOM 773 O O . LEU A 1 101 ? -11.167 -1.675 -8.837 1.00 70.12 101 LEU A O 1
ATOM 777 N N . PRO A 1 102 ? -10.684 -3.705 -7.987 1.00 67.44 102 PRO A N 1
ATOM 778 C CA . PRO A 1 102 ? -11.798 -4.338 -8.663 1.00 67.44 102 PRO A CA 1
ATOM 779 C C . PRO A 1 102 ? -13.107 -3.714 -8.151 1.00 67.44 102 PRO A C 1
ATOM 781 O O . PRO A 1 102 ? -13.228 -3.453 -6.949 1.00 67.44 102 PRO A O 1
ATOM 784 N N . PRO A 1 103 ? -14.101 -3.485 -9.024 1.00 62.16 103 PRO A N 1
ATOM 785 C CA . PRO A 1 103 ? -15.323 -2.757 -8.676 1.00 62.16 103 PRO A CA 1
ATOM 786 C C . PRO A 1 103 ? -16.090 -3.358 -7.483 1.00 62.16 103 PRO A C 1
ATOM 788 O O . PRO A 1 103 ? -16.766 -2.631 -6.761 1.00 62.16 103 PRO A O 1
ATOM 791 N N . ASP A 1 104 ? -15.940 -4.657 -7.210 1.00 59.34 104 ASP A N 1
ATOM 792 C CA . ASP A 1 104 ? -16.564 -5.310 -6.051 1.00 59.34 104 ASP A CA 1
ATOM 793 C C . ASP A 1 104 ? -15.822 -5.075 -4.724 1.00 59.34 104 ASP A C 1
ATOM 795 O O . ASP A 1 104 ? -16.428 -5.137 -3.659 1.00 59.34 104 ASP A O 1
ATOM 799 N N . SER A 1 105 ? -14.532 -4.732 -4.756 1.00 52.72 105 SER A N 1
ATOM 800 C CA . SER A 1 105 ? -13.781 -4.382 -3.537 1.00 52.72 105 SER A CA 1
ATOM 801 C C . SER A 1 105 ? -14.089 -2.973 -3.016 1.00 52.72 105 SER A C 1
ATOM 803 O O . SER A 1 105 ? -13.852 -2.686 -1.845 1.00 52.72 105 SER A O 1
ATOM 805 N N . ILE A 1 106 ? -14.693 -2.122 -3.850 1.00 55.12 106 ILE A N 1
ATOM 806 C CA . ILE A 1 106 ? -15.279 -0.843 -3.426 1.00 55.12 106 ILE A CA 1
ATOM 807 C C . ILE A 1 106 ? -16.593 -1.101 -2.668 1.00 55.12 106 ILE A C 1
ATOM 809 O O . ILE A 1 106 ? -16.799 -0.522 -1.607 1.00 55.12 106 ILE A O 1
ATOM 813 N N . LYS A 1 107 ? -17.419 -2.061 -3.122 1.00 53.31 107 LYS A N 1
ATOM 814 C CA . LYS A 1 107 ? -18.675 -2.431 -2.443 1.00 53.31 107 LYS A CA 1
ATOM 815 C C . LYS A 1 107 ? -18.460 -2.965 -1.033 1.00 53.31 107 LYS A C 1
ATOM 817 O O . LYS A 1 107 ? -19.198 -2.576 -0.148 1.00 53.31 107 LYS A O 1
ATOM 822 N N . ILE A 1 108 ? -17.451 -3.808 -0.801 1.00 54.69 108 ILE A N 1
ATOM 823 C CA . ILE A 1 108 ? -17.191 -4.355 0.545 1.00 54.69 108 ILE A CA 1
ATOM 824 C C . ILE A 1 108 ? -16.807 -3.234 1.518 1.00 54.69 108 ILE A C 1
ATOM 826 O O . ILE A 1 108 ? -17.306 -3.184 2.639 1.00 54.69 108 ILE A O 1
ATOM 830 N N . ARG A 1 109 ? -15.960 -2.296 1.076 1.00 57.34 109 ARG A N 1
ATOM 831 C CA . ARG A 1 109 ? -15.557 -1.146 1.892 1.00 57.34 109 ARG A CA 1
ATOM 832 C C . ARG A 1 109 ? -16.738 -0.213 2.170 1.00 57.34 109 ARG A C 1
ATOM 834 O O . ARG A 1 109 ? -16.898 0.220 3.306 1.00 57.34 109 ARG A O 1
ATOM 841 N N . ASP A 1 110 ? -17.573 0.055 1.172 1.00 59.22 110 ASP A N 1
ATOM 842 C CA . ASP A 1 110 ? -18.761 0.894 1.335 1.00 59.22 110 ASP A CA 1
ATOM 843 C C . ASP A 1 110 ? -19.855 0.196 2.163 1.00 59.22 110 ASP A C 1
ATOM 845 O O . ASP A 1 110 ? -20.525 0.853 2.950 1.00 59.22 110 ASP A O 1
ATOM 849 N N . GLU A 1 111 ? -20.007 -1.128 2.071 1.00 59.00 111 GLU A N 1
ATOM 850 C CA . GLU A 1 111 ? -20.934 -1.922 2.891 1.00 59.00 111 GLU A CA 1
ATOM 851 C C . GLU A 1 111 ? -20.497 -1.987 4.358 1.00 59.00 111 GLU A C 1
ATOM 853 O O . GLU A 1 111 ? -21.340 -1.860 5.247 1.00 59.00 111 GLU A O 1
ATOM 858 N N . GLU A 1 112 ? -19.200 -2.146 4.638 1.00 60.44 112 GLU A N 1
ATOM 859 C CA . GLU A 1 112 ? -18.679 -2.092 6.008 1.00 60.44 112 GLU A CA 1
ATOM 860 C C . GLU A 1 112 ? -18.811 -0.687 6.604 1.00 60.44 112 GLU A C 1
ATOM 862 O O . GLU A 1 112 ? -19.315 -0.548 7.719 1.00 60.44 112 GLU A O 1
ATOM 867 N N . ILE A 1 113 ? -18.456 0.362 5.849 1.00 62.94 113 ILE A N 1
ATOM 868 C CA . ILE A 1 113 ? -18.661 1.757 6.272 1.00 62.94 113 ILE A CA 1
ATOM 869 C C . ILE A 1 113 ? -20.151 2.019 6.530 1.00 62.94 113 ILE A C 1
ATOM 871 O O . ILE A 1 113 ? -20.513 2.506 7.600 1.00 62.94 113 ILE A O 1
ATOM 875 N N . HIS A 1 114 ? -21.032 1.607 5.616 1.00 68.88 114 HIS A N 1
ATOM 876 C CA . HIS A 1 114 ? -22.475 1.796 5.750 1.00 68.88 114 HIS A CA 1
ATOM 877 C C . HIS A 1 114 ? -23.069 1.004 6.926 1.00 68.88 114 HIS A C 1
ATOM 879 O O . HIS A 1 114 ? -23.985 1.471 7.607 1.00 68.88 114 HIS A O 1
ATOM 885 N N . LYS A 1 115 ? -22.533 -0.187 7.222 1.00 73.25 115 LYS A N 1
ATOM 886 C CA . LYS A 1 115 ? -22.918 -0.978 8.397 1.00 73.25 115 LYS A CA 1
ATOM 887 C C . LYS A 1 115 ? -22.496 -0.296 9.697 1.00 73.25 115 LYS A C 1
ATOM 889 O O . LYS A 1 115 ? -23.266 -0.317 10.660 1.00 73.25 115 LYS A O 1
ATOM 894 N N . HIS A 1 116 ? -21.314 0.312 9.735 1.00 82.62 116 HIS A N 1
ATOM 895 C CA . HIS A 1 116 ? -20.835 1.063 10.895 1.00 82.62 116 HIS A CA 1
ATOM 896 C C . HIS A 1 116 ? -21.665 2.328 11.126 1.00 82.62 116 HIS A C 1
ATOM 898 O O . HIS A 1 116 ? -22.144 2.536 12.239 1.00 82.62 116 HIS A O 1
ATOM 904 N N . ASP A 1 117 ? -21.934 3.105 10.075 1.00 84.38 117 ASP A N 1
ATOM 905 C CA . ASP A 1 117 ? -22.774 4.306 10.151 1.00 84.38 117 ASP A CA 1
ATOM 906 C C . ASP A 1 117 ? -24.183 3.974 10.668 1.00 84.38 117 ASP A C 1
ATOM 908 O O . ASP A 1 117 ? -24.671 4.599 11.609 1.00 84.38 117 ASP A O 1
ATOM 912 N N . LYS A 1 118 ? -24.800 2.907 10.149 1.00 86.94 118 LYS A N 1
ATOM 913 C CA . LYS A 1 118 ? -26.112 2.443 10.621 1.00 86.94 118 LYS A CA 1
ATOM 914 C C . LYS A 1 118 ? -26.091 1.955 12.075 1.00 86.94 118 LYS A C 1
ATOM 916 O O . LYS A 1 118 ? -27.063 2.141 12.805 1.00 86.94 118 LYS A O 1
ATOM 921 N N . THR A 1 119 ? -25.006 1.305 12.498 1.00 87.38 119 THR A N 1
ATOM 922 C CA . THR A 1 119 ? -24.840 0.841 13.887 1.00 87.38 119 THR A CA 1
ATOM 923 C C . THR A 1 119 ? -24.736 2.029 14.843 1.00 87.38 119 THR A C 1
ATOM 925 O O . THR A 1 119 ? -25.382 2.048 15.888 1.00 87.38 119 THR A O 1
ATOM 928 N N . GLU A 1 120 ? -23.983 3.055 14.458 1.00 91.69 120 GLU A N 1
ATOM 929 C CA . GLU A 1 120 ? -23.857 4.292 15.225 1.00 91.69 120 GLU A CA 1
ATOM 930 C C . GLU A 1 120 ? -25.189 5.042 15.347 1.00 91.69 120 GLU A C 1
ATOM 932 O O . GLU A 1 120 ? -25.551 5.494 16.434 1.00 91.69 120 GLU A O 1
ATOM 937 N N . GLU A 1 121 ? -25.953 5.143 14.256 1.00 90.94 121 GLU A N 1
ATOM 938 C CA . GLU A 1 121 ? -27.299 5.722 14.283 1.00 90.94 121 GLU A CA 1
ATOM 939 C C . GLU A 1 121 ? -28.237 4.956 15.219 1.00 90.94 121 GLU A C 1
ATOM 941 O O . GLU A 1 121 ? -28.983 5.581 15.970 1.00 90.94 121 GLU A O 1
ATOM 946 N N . MET A 1 122 ? -28.173 3.622 15.228 1.00 88.50 122 MET A N 1
ATOM 947 C CA . MET A 1 122 ? -28.974 2.794 16.132 1.00 88.50 122 MET A CA 1
ATOM 948 C C . MET A 1 122 ? -28.645 3.082 17.600 1.00 88.50 122 MET A C 1
ATOM 950 O O . MET A 1 122 ? -29.557 3.302 18.396 1.00 88.50 122 MET A O 1
ATOM 954 N N . TYR A 1 123 ? -27.360 3.152 17.964 1.00 92.06 123 TYR A N 1
ATOM 955 C CA . TYR A 1 123 ? -26.962 3.527 19.323 1.00 92.06 123 TYR A CA 1
ATOM 956 C C . TYR A 1 123 ? -27.433 4.937 19.690 1.00 92.06 123 TYR A C 1
ATOM 958 O O . TYR A 1 123 ? -27.965 5.146 20.780 1.00 92.06 123 TYR A O 1
ATOM 966 N N . LYS A 1 124 ? -27.305 5.902 18.771 1.00 92.38 124 LYS A N 1
ATOM 967 C CA . LYS A 1 124 ? -27.795 7.274 18.969 1.00 92.38 124 LYS A CA 1
ATOM 968 C C . LYS A 1 124 ? -29.313 7.334 19.145 1.00 92.38 124 LYS A C 1
ATOM 970 O O . LYS A 1 124 ? -29.781 8.102 19.978 1.00 92.38 124 LYS A O 1
ATOM 975 N N . GLN A 1 125 ? -30.074 6.530 18.404 1.00 92.94 125 GLN A N 1
ATOM 976 C CA . GLN A 1 125 ? -31.530 6.436 18.539 1.00 92.94 125 GLN A CA 1
ATOM 977 C C . GLN A 1 125 ? -31.929 5.854 19.897 1.00 92.94 125 GLN A C 1
ATOM 979 O O . GLN A 1 125 ? -32.741 6.455 20.594 1.00 92.94 125 GLN A O 1
ATOM 984 N N . ILE A 1 126 ? -31.303 4.750 20.320 1.00 90.31 126 ILE A N 1
ATOM 985 C CA . ILE A 1 126 ? -31.573 4.149 21.634 1.00 90.31 126 ILE A CA 1
ATOM 986 C C . ILE A 1 126 ? -31.240 5.144 22.750 1.00 90.31 126 ILE A C 1
ATOM 988 O O . ILE A 1 126 ? -32.033 5.316 23.667 1.00 90.31 126 ILE A O 1
ATOM 992 N N . LEU A 1 127 ? -30.119 5.866 22.653 1.00 91.00 127 LEU A N 1
ATOM 993 C CA . LEU A 1 127 ? -29.726 6.877 23.642 1.00 91.00 127 LEU A CA 1
ATOM 994 C C . LEU A 1 127 ? -30.556 8.169 23.579 1.00 91.00 127 LEU A C 1
ATOM 996 O O . LEU A 1 127 ? -30.509 8.961 24.521 1.00 91.00 127 LEU A O 1
ATOM 1000 N N . ALA A 1 128 ? -31.305 8.407 22.501 1.00 91.75 128 ALA A N 1
ATOM 1001 C CA . ALA A 1 128 ? -32.284 9.489 22.449 1.00 91.75 128 ALA A CA 1
ATOM 1002 C C . ALA A 1 128 ?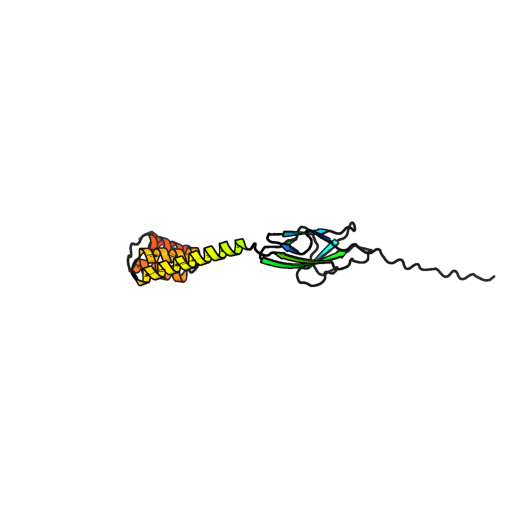 -33.543 9.143 23.262 1.00 91.75 128 ALA A C 1
ATOM 1004 O O . ALA A 1 128 ? -34.144 10.034 23.859 1.00 91.75 128 ALA A O 1
ATOM 1005 N N . GLU A 1 129 ? -33.915 7.861 23.314 1.00 92.12 129 GLU A N 1
ATOM 1006 C CA . GLU A 1 129 ? -35.044 7.362 24.109 1.00 92.12 129 GLU A CA 1
ATOM 1007 C C . GLU A 1 129 ? -34.643 7.051 25.560 1.00 92.12 129 GLU A C 1
ATOM 1009 O O . GLU A 1 129 ? -35.361 7.396 26.498 1.00 92.12 129 GLU A O 1
ATOM 1014 N N . PHE A 1 130 ? -33.465 6.454 25.751 1.00 91.81 130 PHE A N 1
ATOM 1015 C CA . PHE A 1 130 ? -32.922 6.003 27.032 1.00 91.81 130 PHE A CA 1
ATOM 1016 C C . PHE A 1 130 ? -31.527 6.604 27.266 1.00 91.81 130 PHE A C 1
ATOM 1018 O O . PHE A 1 130 ? -30.512 5.908 27.185 1.00 91.81 130 PHE A O 1
ATOM 1025 N N . PRO A 1 131 ? -31.436 7.911 27.571 1.00 89.75 131 PRO A N 1
ATOM 1026 C CA . PRO A 1 131 ? -30.158 8.623 27.654 1.00 89.75 131 PRO A CA 1
ATOM 1027 C C . PRO A 1 131 ? -29.232 8.140 28.777 1.00 89.75 131 PRO A C 1
ATOM 1029 O O . PRO A 1 131 ? -28.053 8.494 28.793 1.00 89.75 131 PRO A O 1
ATOM 1032 N N . GLU A 1 132 ? -29.735 7.376 29.737 1.00 90.62 132 GLU A N 1
ATOM 1033 C CA . GLU A 1 132 ? -28.988 6.945 30.923 1.00 90.62 132 GLU A CA 1
ATOM 1034 C C . GLU A 1 132 ? -28.727 5.438 30.948 1.00 90.62 132 GLU A C 1
ATOM 1036 O O . GLU A 1 132 ? -28.186 4.932 31.927 1.00 90.62 132 GLU A O 1
ATOM 1041 N N . ASP A 1 133 ? -29.068 4.715 29.876 1.00 92.38 133 ASP A N 1
ATOM 1042 C CA . ASP A 1 133 ? -28.832 3.276 29.820 1.00 92.38 133 ASP A CA 1
ATOM 1043 C C . ASP A 1 133 ? -27.326 2.968 29.781 1.00 92.38 133 ASP A C 1
ATOM 1045 O O . ASP A 1 133 ? -26.661 3.088 28.748 1.00 92.38 133 ASP A O 1
ATOM 1049 N N . ALA A 1 134 ? -26.780 2.580 30.937 1.00 90.56 134 ALA A N 1
ATOM 1050 C CA . ALA A 1 134 ? -25.357 2.313 31.124 1.00 90.56 134 ALA A CA 1
ATOM 1051 C C . ALA A 1 134 ? -24.839 1.215 30.180 1.00 90.56 134 ALA A C 1
ATOM 1053 O O . ALA A 1 134 ? -23.710 1.311 29.693 1.00 90.56 134 ALA A O 1
ATOM 1054 N N . GLY A 1 135 ? -25.677 0.221 29.862 1.00 90.50 135 GLY A N 1
ATOM 1055 C CA . GLY A 1 135 ? -25.346 -0.851 28.925 1.00 90.50 135 GLY A CA 1
ATOM 1056 C C . GLY A 1 135 ? -25.142 -0.336 27.500 1.00 90.50 135 GLY A C 1
ATOM 1057 O O . GLY A 1 135 ? -24.101 -0.592 26.894 1.00 90.50 135 GLY A O 1
ATOM 1058 N N . THR A 1 136 ? -26.092 0.442 26.972 1.00 91.50 136 THR A N 1
ATOM 1059 C CA . THR A 1 136 ? -25.982 1.056 25.639 1.00 91.50 136 THR A CA 1
ATOM 1060 C C . THR A 1 136 ? -24.837 2.062 25.576 1.00 91.50 136 THR A C 1
ATOM 1062 O O . THR A 1 136 ? -24.098 2.070 24.594 1.00 91.50 136 THR A O 1
ATOM 1065 N N . LEU A 1 137 ? -24.633 2.869 26.623 1.00 93.81 137 LEU A N 1
ATOM 1066 C CA . LEU A 1 137 ? -23.492 3.784 26.715 1.00 93.81 137 LEU A CA 1
ATOM 1067 C C . LEU A 1 137 ? -22.155 3.030 26.642 1.00 93.81 137 LEU A C 1
ATOM 1069 O O . LEU A 1 137 ? -21.278 3.423 25.878 1.00 93.81 137 LEU A O 1
ATOM 1073 N N . CYS A 1 138 ? -22.014 1.927 27.382 1.00 93.75 138 CYS A N 1
ATOM 1074 C CA . CYS A 1 138 ? -20.818 1.088 27.351 1.00 93.75 138 CYS A CA 1
ATOM 1075 C C . CYS A 1 138 ? -20.598 0.457 25.967 1.00 93.75 138 CYS A C 1
ATOM 1077 O O . CYS A 1 138 ? -19.524 0.596 25.385 1.00 93.75 138 CYS A O 1
ATOM 1079 N N . ASN A 1 139 ? -21.629 -0.168 25.396 1.00 93.25 139 ASN A N 1
ATOM 1080 C CA . ASN A 1 139 ? -21.538 -0.815 24.085 1.00 93.25 139 ASN A CA 1
ATOM 1081 C C . ASN A 1 139 ? -21.227 0.186 22.964 1.00 93.25 139 ASN A C 1
ATOM 1083 O O . ASN A 1 139 ? -20.454 -0.115 22.054 1.00 93.25 139 ASN A O 1
ATOM 1087 N N . TYR A 1 140 ? -21.800 1.389 23.039 1.00 94.69 140 TYR A N 1
ATOM 1088 C CA . TYR A 1 140 ? -21.502 2.445 22.083 1.00 94.69 140 TYR A CA 1
ATOM 1089 C C . TYR A 1 140 ? -20.069 2.975 22.252 1.00 94.69 140 TYR A C 1
ATOM 1091 O O . TYR A 1 140 ? -19.388 3.206 21.256 1.00 94.69 140 TYR A O 1
ATOM 1099 N N . GLY A 1 141 ? -19.575 3.078 23.491 1.00 94.75 141 GLY A N 1
ATOM 1100 C CA . GLY A 1 141 ? -18.171 3.381 23.778 1.00 94.75 141 GLY A CA 1
ATOM 1101 C C . GLY A 1 141 ? -17.212 2.385 23.125 1.00 94.75 141 GLY A C 1
ATOM 1102 O O . GLY A 1 141 ? -16.305 2.802 22.408 1.00 94.75 141 GLY A O 1
ATOM 1103 N N . CYS A 1 142 ? -17.472 1.080 23.264 1.00 92.62 142 CYS A N 1
ATOM 1104 C CA . CYS A 1 142 ? -16.689 0.037 22.590 1.00 92.62 142 CYS A CA 1
ATOM 1105 C C . CYS A 1 142 ? -16.714 0.184 21.068 1.00 92.62 142 CYS A C 1
ATOM 1107 O O . CYS A 1 142 ? -15.683 0.077 20.415 1.00 92.62 142 CYS A O 1
ATOM 1109 N N . PHE A 1 143 ? -17.882 0.469 20.484 1.00 92.75 143 PHE A N 1
ATOM 1110 C CA . PHE A 1 143 ? -17.985 0.691 19.043 1.00 92.75 143 PHE A CA 1
ATOM 1111 C C . PHE A 1 143 ? -17.129 1.884 18.580 1.00 92.75 143 PHE A C 1
ATOM 1113 O O . PHE A 1 143 ? -16.454 1.791 17.553 1.00 92.75 143 PHE A O 1
ATOM 1120 N N . LEU A 1 144 ? -17.114 2.991 19.330 1.00 92.25 144 LEU A N 1
ATOM 1121 C CA . LEU A 1 144 ? -16.271 4.143 18.998 1.00 92.25 144 LEU A CA 1
ATOM 1122 C C . LEU A 1 144 ? -14.775 3.806 19.067 1.00 92.25 144 LEU A C 1
ATOM 1124 O O . LEU A 1 144 ? -14.023 4.208 18.180 1.00 92.25 144 LEU A O 1
ATOM 1128 N N . GLU A 1 145 ? -14.351 3.018 20.050 1.00 90.38 145 GLU A N 1
ATOM 1129 C CA . GLU A 1 145 ? -12.966 2.560 20.189 1.00 90.38 145 GLU A CA 1
ATOM 1130 C C . GLU A 1 145 ? -12.552 1.576 19.077 1.00 90.38 145 GLU A C 1
ATOM 1132 O O . GLU A 1 145 ? -11.542 1.765 18.387 1.00 90.38 145 GLU A O 1
ATOM 1137 N N . ASP A 1 146 ? -13.347 0.532 18.855 1.00 88.00 146 ASP A N 1
ATOM 1138 C CA . ASP A 1 146 ? -13.002 -0.559 17.945 1.00 88.00 146 ASP A CA 1
ATOM 1139 C C . ASP A 1 146 ? -13.107 -0.150 16.481 1.00 88.00 146 ASP A C 1
ATOM 1141 O O . ASP A 1 146 ? -12.224 -0.476 15.680 1.00 88.00 146 ASP A O 1
ATOM 1145 N N . VAL A 1 147 ? -14.167 0.583 16.137 1.00 89.69 147 VAL A N 1
ATOM 1146 C CA . VAL A 1 147 ? -14.535 0.867 14.749 1.00 89.69 147 VAL A CA 1
ATOM 1147 C C . VAL A 1 147 ? -14.110 2.266 14.331 1.00 89.69 147 VAL A C 1
ATOM 1149 O O . VAL A 1 147 ? -13.494 2.432 13.278 1.00 89.69 147 VAL A O 1
ATOM 1152 N N . ARG A 1 148 ? -14.432 3.287 15.135 1.00 88.62 148 ARG A N 1
ATOM 1153 C CA . ARG A 1 148 ? -14.137 4.688 14.785 1.00 88.62 148 ARG A CA 1
ATOM 1154 C C . ARG A 1 148 ? -12.742 5.133 15.199 1.00 88.62 148 ARG A C 1
ATOM 1156 O O . ARG A 1 148 ? -12.272 6.142 14.680 1.00 88.62 148 ARG A O 1
ATOM 1163 N N . LYS A 1 149 ? -12.088 4.383 16.094 1.00 90.06 149 LYS A N 1
ATOM 1164 C CA . LYS A 1 149 ? -10.836 4.782 16.756 1.00 90.06 149 LYS A CA 1
ATOM 1165 C C . LYS A 1 149 ? -10.965 6.160 17.426 1.00 90.06 149 LYS A C 1
ATOM 1167 O O . LYS A 1 149 ? -9.988 6.896 17.537 1.00 90.06 149 LYS A O 1
ATOM 1172 N N . ASP A 1 150 ? -12.183 6.496 17.859 1.00 91.75 150 ASP A N 1
ATOM 1173 C CA . ASP A 1 150 ? -12.516 7.721 18.585 1.00 91.75 150 ASP A CA 1
ATOM 1174 C C . ASP A 1 150 ? -12.476 7.440 20.089 1.00 91.75 150 ASP A C 1
ATOM 1176 O O . ASP A 1 150 ? -13.483 7.139 20.736 1.00 91.75 150 ASP A O 1
ATOM 1180 N N . TYR A 1 151 ? -11.263 7.494 20.631 1.00 91.75 151 TYR A N 1
ATOM 1181 C CA . TYR A 1 151 ? -11.005 7.198 22.037 1.00 91.75 151 TYR A CA 1
ATOM 1182 C C . TYR A 1 151 ? -11.570 8.271 22.980 1.00 91.75 151 TYR A C 1
ATOM 1184 O O . TYR A 1 151 ? -11.987 7.949 24.093 1.00 91.75 151 TYR A O 1
ATOM 1192 N N . ASP A 1 152 ? -11.626 9.532 22.542 1.00 91.75 152 ASP A N 1
ATOM 1193 C CA . ASP A 1 152 ? -12.174 10.632 23.343 1.00 91.75 152 ASP A CA 1
ATOM 1194 C C . ASP A 1 152 ? -13.698 10.496 23.474 1.00 91.75 152 ASP A C 1
ATOM 1196 O O . ASP A 1 152 ? -14.254 10.624 24.571 1.00 91.75 152 ASP A O 1
ATOM 1200 N N . GLY A 1 153 ? -14.383 10.167 22.373 1.00 93.00 153 GLY A N 1
ATOM 1201 C CA . GLY A 1 153 ? -15.810 9.855 22.382 1.00 93.00 153 GLY A CA 1
ATOM 1202 C C . GLY A 1 153 ? -16.133 8.633 23.247 1.00 93.00 153 GLY A C 1
ATOM 1203 O O . GLY A 1 153 ? -17.060 8.682 24.064 1.00 93.00 153 GLY A O 1
ATOM 1204 N N . ALA A 1 154 ? -15.340 7.563 23.126 1.00 94.62 154 ALA A N 1
ATOM 1205 C CA . ALA A 1 154 ? -15.488 6.354 23.937 1.00 94.62 154 ALA A CA 1
ATOM 1206 C C . ALA A 1 154 ? -15.329 6.639 25.441 1.00 94.62 154 ALA A C 1
ATOM 1208 O O . ALA A 1 154 ? -16.165 6.224 26.247 1.00 94.62 154 ALA A O 1
ATOM 1209 N N . GLU A 1 155 ? -14.317 7.421 25.829 1.00 93.12 155 GLU A N 1
ATOM 1210 C CA . GLU A 1 155 ? -14.094 7.816 27.222 1.00 93.12 155 GLU A CA 1
ATOM 1211 C C . GLU A 1 155 ? -15.294 8.557 27.822 1.00 93.12 155 GLU A C 1
ATOM 1213 O O . GLU A 1 155 ? -15.688 8.286 28.961 1.00 93.12 155 GLU A O 1
ATOM 1218 N N . VAL A 1 156 ? -15.883 9.498 27.078 1.00 94.62 156 VAL A N 1
ATOM 1219 C CA . VAL A 1 156 ? -17.065 10.239 27.540 1.00 94.62 156 VAL A CA 1
ATOM 1220 C C . VAL A 1 156 ? -18.222 9.281 27.816 1.00 94.62 156 VAL A C 1
ATOM 1222 O O . VAL A 1 156 ? -18.897 9.410 28.842 1.00 94.62 156 VAL A O 1
ATOM 1225 N N . LEU A 1 157 ? -18.436 8.299 26.940 1.00 94.25 157 LEU A N 1
ATOM 1226 C CA . LEU A 1 157 ? -19.501 7.312 27.087 1.00 94.25 157 LEU A CA 1
ATOM 1227 C C . LEU A 1 157 ? -19.259 6.365 28.263 1.00 94.25 157 LEU A C 1
ATOM 1229 O O . LEU A 1 157 ? -20.181 6.149 29.049 1.00 94.25 157 LEU A O 1
ATOM 1233 N N . PHE A 1 158 ? -18.033 5.869 28.454 1.00 94.38 158 PHE A N 1
ATOM 1234 C CA . PHE A 1 158 ? -17.709 5.016 29.599 1.00 94.38 158 PHE A CA 1
ATOM 1235 C C . PHE A 1 158 ? -17.856 5.755 30.929 1.00 94.38 158 PHE A C 1
ATOM 1237 O O . PHE A 1 158 ? -18.477 5.237 31.857 1.00 94.38 158 PHE A O 1
ATOM 1244 N N . LYS A 1 159 ? -17.373 7.002 31.021 1.00 92.81 159 LYS A N 1
ATOM 1245 C CA . LYS A 1 159 ? 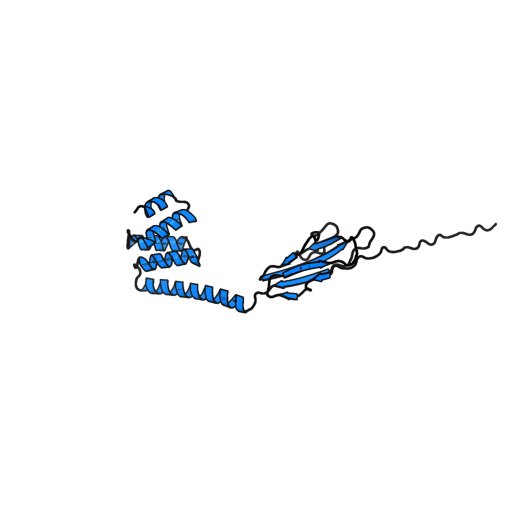-17.599 7.843 32.208 1.00 92.81 159 LYS A CA 1
ATOM 1246 C C . LYS A 1 159 ? -19.083 8.045 32.466 1.00 92.81 159 LYS A C 1
ATOM 1248 O O . LYS A 1 159 ? -19.517 7.974 33.611 1.00 92.81 159 LYS A O 1
ATOM 1253 N N . ARG A 1 160 ? -19.871 8.274 31.414 1.00 94.31 160 ARG A N 1
ATOM 1254 C CA . ARG A 1 160 ? -21.321 8.430 31.532 1.00 94.31 160 ARG A CA 1
ATOM 1255 C C . ARG A 1 160 ? -22.003 7.149 32.001 1.00 94.31 160 ARG A C 1
ATOM 1257 O O . ARG A 1 160 ? -22.844 7.240 32.886 1.00 94.31 160 ARG A O 1
ATOM 1264 N N . ALA A 1 161 ? -21.602 5.984 31.497 1.00 94.88 161 ALA A N 1
ATOM 1265 C CA . ALA A 1 161 ? -22.093 4.696 31.981 1.00 94.88 161 ALA A CA 1
ATOM 1266 C C . ALA A 1 161 ? -21.786 4.507 33.477 1.00 94.88 161 ALA A C 1
ATOM 1268 O O . ALA A 1 161 ? -22.684 4.179 34.244 1.00 94.88 161 ALA A O 1
ATOM 1269 N N . LEU A 1 162 ? -20.559 4.817 33.910 1.00 92.75 162 LEU A N 1
ATOM 1270 C CA . LEU A 1 162 ? -20.130 4.715 35.312 1.00 92.75 162 LEU A CA 1
ATOM 1271 C C . LEU A 1 162 ? -20.765 5.757 36.245 1.00 92.75 162 LEU A C 1
ATOM 1273 O O . LEU A 1 162 ? -20.807 5.550 37.456 1.00 92.75 162 LEU A O 1
ATOM 1277 N N . MET A 1 163 ? -21.247 6.883 35.714 1.00 93.06 163 MET A N 1
ATOM 1278 C CA . MET A 1 163 ? -22.052 7.830 36.492 1.00 93.06 163 MET A CA 1
ATOM 1279 C C . MET A 1 163 ? -23.447 7.274 36.797 1.00 93.06 163 MET A C 1
ATOM 1281 O O . MET A 1 163 ? -23.981 7.570 37.862 1.00 93.06 163 MET A O 1
ATOM 1285 N N . GLN A 1 164 ? -24.017 6.483 35.884 1.00 93.62 164 GLN A N 1
ATOM 1286 C CA . GLN A 1 164 ? -25.354 5.900 36.034 1.00 93.62 164 GLN A CA 1
ATOM 1287 C C . GLN A 1 164 ? -25.320 4.587 36.821 1.00 93.62 164 GLN A C 1
ATOM 1289 O O . GLN A 1 164 ? -26.106 4.395 37.745 1.00 93.62 164 GLN A O 1
ATOM 1294 N N . ASP A 1 165 ? -24.359 3.718 36.510 1.00 91.56 165 ASP A N 1
ATOM 1295 C CA . ASP A 1 165 ? -24.069 2.503 37.265 1.00 91.56 165 ASP A CA 1
ATOM 1296 C C . ASP A 1 165 ? -22.570 2.443 37.618 1.00 91.56 165 ASP A C 1
ATOM 1298 O O . ASP A 1 165 ? -21.739 1.973 36.832 1.00 91.56 165 ASP A O 1
ATOM 1302 N N . PRO A 1 166 ? -22.201 2.898 38.830 1.00 92.69 166 PRO A N 1
ATOM 1303 C CA . PRO A 1 166 ? -20.813 2.918 39.278 1.00 92.69 166 PRO A CA 1
ATOM 1304 C C . PRO A 1 166 ? -20.169 1.541 39.496 1.00 92.69 166 PRO A C 1
ATOM 1306 O O . PRO A 1 166 ? -18.978 1.506 39.817 1.00 92.69 166 PRO A O 1
ATOM 1309 N N . GLN A 1 167 ? -20.927 0.441 39.398 1.00 91.56 167 GLN A N 1
ATOM 1310 C CA . GLN A 1 167 ? -20.429 -0.940 39.463 1.00 91.56 167 GLN A CA 1
ATOM 1311 C C . GLN A 1 167 ? -20.606 -1.683 38.131 1.00 91.56 167 GLN A C 1
ATOM 1313 O O . GLN A 1 167 ? -20.443 -2.904 38.081 1.00 91.56 167 GLN A O 1
ATOM 1318 N N . HIS A 1 168 ? -20.906 -0.969 37.039 1.00 91.62 168 HIS A N 1
ATOM 1319 C CA . HIS A 1 168 ? -21.085 -1.587 35.734 1.00 91.62 168 HIS A CA 1
ATOM 1320 C C . HIS A 1 168 ? -19.777 -2.223 35.252 1.00 91.62 168 HIS A C 1
ATOM 1322 O O . HIS A 1 168 ? -18.918 -1.563 34.661 1.00 91.62 168 HIS A O 1
ATOM 1328 N N . VAL A 1 169 ? -19.663 -3.539 35.436 1.00 90.06 169 VAL A N 1
ATOM 1329 C CA . VAL A 1 169 ? -18.447 -4.326 35.174 1.00 90.06 169 VAL A CA 1
ATOM 1330 C C . VAL A 1 169 ? -17.883 -4.059 33.778 1.00 90.06 169 VAL A C 1
ATOM 1332 O O . VAL A 1 169 ? -16.697 -3.780 33.637 1.00 90.06 169 VAL A O 1
ATOM 1335 N N . GLY A 1 170 ? -18.739 -4.050 32.748 1.00 88.69 170 GLY A N 1
ATOM 1336 C CA . GLY A 1 170 ? -18.302 -3.778 31.374 1.00 88.69 170 GLY A CA 1
ATOM 1337 C C . GLY A 1 170 ? -17.637 -2.406 31.203 1.00 88.69 170 GLY A C 1
ATOM 1338 O O . GLY A 1 170 ? -16.566 -2.314 30.618 1.00 88.69 170 GLY A O 1
ATOM 1339 N N . ALA A 1 171 ? -18.221 -1.343 31.765 1.00 89.88 171 ALA A N 1
ATOM 1340 C CA . ALA A 1 171 ? -17.699 0.010 31.631 1.00 89.88 171 ALA A CA 1
ATOM 1341 C C . ALA A 1 171 ? -16.423 0.204 32.463 1.00 89.88 171 ALA A C 1
ATOM 1343 O O . ALA A 1 171 ? -15.525 0.911 32.021 1.00 89.88 171 ALA A O 1
ATOM 1344 N N . LEU A 1 172 ? -16.309 -0.455 33.625 1.00 91.25 172 LEU A N 1
ATOM 1345 C CA . LEU A 1 172 ? -15.088 -0.459 34.439 1.00 91.25 172 LEU A CA 1
ATOM 1346 C C . LEU A 1 172 ? -13.921 -1.113 33.691 1.00 91.25 172 LEU A C 1
ATOM 1348 O O . LEU A 1 172 ? -12.845 -0.523 33.604 1.00 91.25 172 LEU A O 1
ATOM 1352 N N . CYS A 1 173 ? -14.142 -2.303 33.122 1.00 89.06 173 CYS A N 1
ATOM 1353 C CA . CYS A 1 173 ? -13.124 -3.016 32.355 1.00 89.06 173 CYS A CA 1
ATOM 1354 C C . CYS A 1 173 ? -12.699 -2.220 31.118 1.00 89.06 173 CYS A C 1
ATOM 1356 O O . CYS A 1 173 ? -11.515 -1.940 30.963 1.00 89.06 173 CYS A O 1
ATOM 1358 N N . ASN A 1 174 ? -13.656 -1.795 30.291 1.00 90.69 174 ASN A N 1
ATOM 1359 C CA . ASN A 1 174 ? -13.354 -1.114 29.032 1.00 90.69 174 ASN A CA 1
ATOM 1360 C C . ASN A 1 174 ? -12.702 0.255 29.265 1.00 90.69 174 ASN A C 1
ATOM 1362 O O . ASN A 1 174 ? -11.743 0.612 28.587 1.00 90.69 174 ASN A O 1
ATOM 1366 N N . TYR A 1 175 ? -13.141 1.001 30.285 1.00 90.38 175 TYR A N 1
ATOM 1367 C CA . TYR A 1 175 ? -12.491 2.260 30.640 1.00 90.38 175 TYR A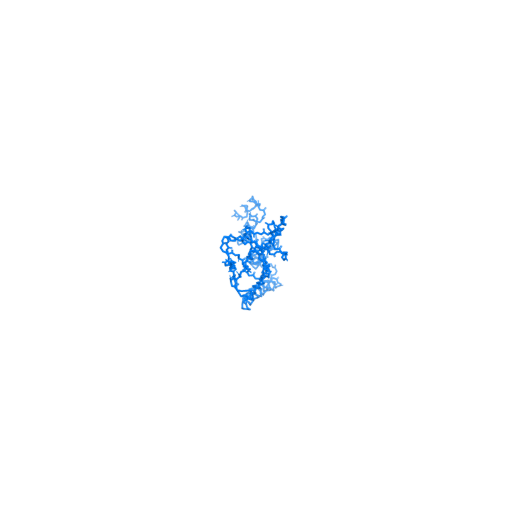 CA 1
ATOM 1368 C C . TYR A 1 175 ? -11.080 2.054 31.202 1.00 90.38 175 TYR A C 1
ATOM 1370 O O . TYR A 1 175 ? -10.174 2.817 30.872 1.00 90.38 175 TYR A O 1
ATOM 1378 N N . GLY A 1 176 ? -10.870 1.013 32.015 1.00 88.94 176 GLY A N 1
ATOM 1379 C CA . GLY A 1 176 ? -9.540 0.620 32.479 1.00 88.94 176 GLY A CA 1
ATOM 1380 C C . GLY A 1 176 ? -8.601 0.285 31.316 1.00 88.94 176 GLY A C 1
ATOM 1381 O O . GLY A 1 176 ? -7.468 0.768 31.292 1.00 88.94 176 GLY A O 1
ATOM 1382 N N . THR A 1 177 ? -9.088 -0.461 30.321 1.00 89.12 177 THR A N 1
ATOM 1383 C CA . THR A 1 177 ? -8.329 -0.795 29.106 1.00 89.12 177 THR A CA 1
ATOM 1384 C C . THR A 1 177 ? -7.977 0.458 28.313 1.00 89.12 177 THR A C 1
ATOM 1386 O O . THR A 1 177 ? -6.801 0.681 28.029 1.00 89.12 177 THR A O 1
ATOM 1389 N N . LEU A 1 178 ? -8.944 1.345 28.069 1.00 89.31 178 LEU A N 1
ATOM 1390 C CA . LEU A 1 178 ? -8.714 2.602 27.356 1.00 89.31 178 LEU A CA 1
ATOM 1391 C C . LEU A 1 178 ? -7.687 3.503 28.072 1.00 89.31 178 LEU A C 1
ATOM 1393 O O . LEU A 1 178 ? -6.805 4.086 27.438 1.00 89.31 178 LEU A O 1
ATOM 1397 N N . LEU A 1 179 ? -7.744 3.593 29.406 1.00 86.75 179 LEU A N 1
ATOM 1398 C CA . LEU A 1 179 ? -6.763 4.341 30.205 1.00 86.75 179 LEU A CA 1
ATOM 1399 C C . LEU A 1 179 ? -5.351 3.753 30.106 1.00 86.75 179 LEU A C 1
ATOM 1401 O O . LEU A 1 179 ? -4.373 4.502 30.035 1.00 86.75 179 LEU A O 1
ATOM 1405 N N . GLN A 1 180 ? -5.245 2.427 30.094 1.00 85.19 180 GLN A N 1
ATOM 1406 C CA . GLN A 1 180 ? -3.977 1.719 30.003 1.00 85.19 180 GLN A CA 1
ATOM 1407 C C . GLN A 1 180 ? -3.351 1.846 28.609 1.00 85.19 180 GLN A C 1
ATOM 1409 O O . GLN A 1 180 ? -2.176 2.194 28.495 1.00 85.19 180 GLN A O 1
ATOM 1414 N N . GLU A 1 181 ? -4.122 1.566 27.560 1.00 81.81 181 GLU A N 1
ATOM 1415 C CA . GLU A 1 181 ? -3.611 1.429 26.194 1.00 81.81 181 GLU A CA 1
ATOM 1416 C C . GLU A 1 181 ? -3.460 2.770 25.477 1.00 81.81 181 GLU A C 1
ATOM 1418 O O . GLU A 1 181 ? -2.473 2.984 24.773 1.00 81.81 181 GLU A O 1
ATOM 1423 N N . VAL A 1 182 ? -4.403 3.693 25.681 1.00 83.38 182 VAL A N 1
ATOM 1424 C CA . VAL A 1 182 ? -4.419 4.973 24.960 1.00 83.38 182 VAL A CA 1
ATOM 1425 C C . VAL A 1 182 ? -3.729 6.070 25.766 1.00 83.38 182 VAL A C 1
ATOM 1427 O O . VAL A 1 182 ? -2.957 6.853 25.214 1.00 83.38 182 VAL A O 1
ATOM 1430 N N . LYS A 1 183 ? -3.989 6.141 27.079 1.00 79.62 183 LYS A N 1
ATOM 1431 C CA . LYS A 1 183 ? -3.498 7.242 27.930 1.00 79.62 183 LYS A CA 1
ATOM 1432 C C . LYS A 1 183 ? -2.240 6.920 28.729 1.00 79.62 183 LYS A C 1
ATOM 1434 O O . LYS A 1 183 ? -1.615 7.841 29.252 1.00 79.62 183 LYS A O 1
ATOM 1439 N N . GLY A 1 184 ? -1.862 5.646 28.831 1.00 82.25 184 GLY A N 1
ATOM 1440 C CA . GLY A 1 184 ? -0.724 5.210 29.641 1.00 82.25 184 GLY A CA 1
ATOM 1441 C C . GLY A 1 184 ? -0.890 5.481 31.142 1.00 82.25 184 GLY A C 1
ATOM 1442 O O . GLY A 1 184 ? 0.108 5.521 31.862 1.00 82.25 184 GLY A O 1
ATOM 1443 N N . ASP A 1 185 ? -2.120 5.678 31.630 1.00 80.75 185 ASP A N 1
ATOM 1444 C CA . ASP A 1 185 ? -2.406 5.931 33.048 1.00 80.75 185 ASP A CA 1
ATOM 1445 C C . ASP A 1 185 ? -2.715 4.616 33.777 1.00 80.75 185 ASP A C 1
ATOM 1447 O O . ASP A 1 185 ? -3.851 4.293 34.138 1.00 80.75 185 ASP A O 1
ATOM 1451 N N . TYR A 1 186 ? -1.659 3.824 33.965 1.00 75.50 186 TYR A N 1
ATOM 1452 C CA . TYR A 1 186 ? -1.722 2.497 34.579 1.00 75.50 186 TYR A CA 1
ATOM 1453 C C . TYR A 1 186 ? -2.257 2.522 36.017 1.00 75.50 186 TYR A C 1
ATOM 1455 O O . TYR A 1 186 ? -2.939 1.588 36.435 1.00 75.50 186 TYR A O 1
ATOM 1463 N N . GLY A 1 187 ? -1.962 3.582 36.778 1.00 77.12 187 GLY A N 1
ATOM 1464 C CA . GLY A 1 187 ? -2.399 3.705 38.170 1.00 77.12 187 GLY A CA 1
ATOM 1465 C C . GLY A 1 187 ? -3.906 3.921 38.276 1.00 77.12 187 GLY A C 1
ATOM 1466 O O . GLY A 1 187 ? -4.572 3.297 39.104 1.00 77.12 187 GLY A O 1
ATOM 1467 N N . MET A 1 188 ? -4.458 4.761 37.397 1.00 76.25 188 MET A N 1
ATOM 1468 C CA . MET A 1 188 ? -5.898 4.967 37.329 1.00 76.25 188 MET A CA 1
ATOM 1469 C C . MET A 1 188 ? -6.612 3.719 36.784 1.00 76.25 188 MET A C 1
ATOM 1471 O O . MET A 1 188 ? -7.616 3.306 37.365 1.00 76.25 188 MET A O 1
ATOM 1475 N N . ALA A 1 189 ? -6.070 3.062 35.752 1.00 74.94 189 ALA A N 1
ATOM 1476 C CA . ALA A 1 189 ? -6.618 1.817 35.203 1.00 74.94 189 ALA A CA 1
ATOM 1477 C C . ALA A 1 189 ? -6.721 0.696 36.256 1.00 74.94 189 ALA A C 1
ATOM 1479 O O . ALA A 1 189 ? -7.771 0.070 36.403 1.00 74.94 189 ALA A O 1
ATOM 1480 N N . GLU A 1 190 ? -5.669 0.490 37.057 1.00 75.19 190 GLU A N 1
ATOM 1481 C CA . GLU A 1 190 ? -5.656 -0.528 38.113 1.00 75.19 190 GLU A CA 1
ATOM 1482 C C . GLU A 1 190 ? -6.744 -0.287 39.174 1.00 75.19 190 GLU A C 1
ATOM 1484 O O . GLU A 1 190 ? -7.329 -1.239 39.697 1.00 75.19 190 GLU A O 1
ATOM 1489 N N . SER A 1 191 ? -7.057 0.978 39.471 1.00 79.81 191 SER A N 1
ATOM 1490 C CA . SER A 1 191 ? -8.121 1.321 40.419 1.00 79.81 191 SER A CA 1
ATOM 1491 C C . SER A 1 191 ? -9.515 0.917 39.923 1.00 79.81 191 SER A C 1
ATOM 1493 O O . SER A 1 191 ? -10.342 0.497 40.731 1.00 79.81 191 SER A O 1
ATOM 1495 N N . TYR A 1 192 ? -9.758 0.982 38.609 1.00 78.44 192 TYR A N 1
ATOM 1496 C CA . TYR A 1 192 ? -11.029 0.583 38.000 1.00 78.44 192 TYR A CA 1
ATOM 1497 C C . TYR A 1 192 ? -11.173 -0.937 37.885 1.00 78.44 192 TYR A C 1
ATOM 1499 O O . TYR A 1 192 ? -12.276 -1.441 38.060 1.00 78.44 192 TYR A O 1
ATOM 1507 N N . TYR A 1 193 ? -10.080 -1.680 37.680 1.00 76.00 193 TYR A N 1
ATOM 1508 C CA . TYR A 1 193 ? -10.118 -3.150 37.676 1.00 76.00 193 TYR A CA 1
ATOM 1509 C C . TYR A 1 193 ? -10.361 -3.769 39.059 1.00 76.00 193 TYR A C 1
ATOM 1511 O O . TYR A 1 193 ? -10.838 -4.898 39.153 1.00 76.00 193 TYR A O 1
ATOM 1519 N N . LYS A 1 194 ? -9.983 -3.070 40.136 1.00 78.50 194 LYS A N 1
ATOM 1520 C CA . LYS A 1 194 ? -10.092 -3.562 41.523 1.00 78.50 194 LYS A CA 1
ATOM 1521 C C . LYS A 1 194 ? -11.407 -3.197 42.216 1.00 78.50 194 LYS A C 1
ATOM 1523 O O . LYS A 1 194 ? -11.582 -3.559 43.381 1.00 78.50 194 LYS A O 1
ATOM 1528 N N . ARG A 1 195 ? -12.262 -2.432 41.547 1.00 75.88 195 ARG A N 1
ATOM 1529 C CA . ARG A 1 195 ? -13.508 -1.896 42.088 1.00 75.88 195 ARG A CA 1
ATOM 1530 C C . ARG A 1 195 ? -14.681 -2.813 41.773 1.00 75.88 195 ARG A C 1
ATOM 1532 O O . ARG A 1 195 ? -15.541 -2.931 42.673 1.00 75.88 195 ARG A O 1
#

Radius of gyration: 33.11 Å; chains: 1; bounding box: 95×21×100 Å

InterPro domains:
  IPR011990 Tetratricopeptide-like helical domain superfamily [G3DSA:1.25.40.10] (111-195)
  IPR011990 Tetratricopeptide-like helical domain superfamily [SSF48452] (113-194)
  IPR059177 GH29D-like, beta-sandwich domain [PF13290] (25-93)

Organism: Guillardia theta (NCBI:txid55529)

Sequence (195 aa):
WVLSNRSGFVVNILPPVVAHPVFNPPSGEFTNFVNVYIQCSTPNSTIRFTTDGSPPSDFHGSTYQGPIPVHSQSNVTILARAFRPGYTSSDVSAANYEVILPPDSIKIRDEEIHKHDKTEEMYKQILAEFPEDAGTLCNYGCFLEDVRKDYDGAEVLFKRALMQDPQHVGALCNYGTLLQEVKGDYGMAESYYKR